Protein AF-A0A7S2TIY0-F1 (afdb_monomer_lite)

Foldseek 3Di:
DDDDDDDPPPPPDPPDDWVQCVLQDDDPPDDDDDDDPVCVVLNCLLQCHPNNLAPPHDLPDHPTPQPPVLSPLLVLLVQLLCLCVVCVVVLLQQLQLLVFDQDDDDPDPLDGPPRGGDPVCSVLLSLLSVLLSVVSNDPPADPRRHHDLVVLLVSLVVSVHQQPSSLSSLVSSLSPDDPPVSHHSSSSSSSNNSSVSSSVSSD

Radius of gyration: 20.0 Å; chains: 1; bounding box: 67×56×48 Å

Secondary structure (DSSP, 8-state):
------------PPP---HHHHHTPPPPSSTTPPPPGGGHHHHHHHTTGGGTTSSSPPSSS-SS---GGG--HHHHHHHHHHHHHHTHHHHHHHHGGGGSPP-S--SSTT--TTPPP-STTHHHHHHHHHHHHHHHH---B-TTS-B-HHHHHHHHHHTT--HHHHHHHHHHHHHH--TTTTS-HHHHHHHHHHHHHHHHHH-

InterPro domains:
  IPR009050 Globin-like superfamily [SSF46458] (72-202)

pLDDT: mean 80.07, std 18.22, range [30.94, 98.0]

Structure (mmCIF, N/CA/C/O backbone):
data_AF-A0A7S2TIY0-F1
#
_entry.id   AF-A0A7S2TIY0-F1
#
loop_
_atom_site.group_PDB
_atom_site.id
_atom_site.type_symbol
_atom_site.label_atom_id
_atom_site.label_alt_id
_atom_site.label_comp_id
_atom_site.label_asym_id
_atom_site.label_entity_id
_atom_site.label_seq_id
_atom_site.pdbx_PDB_ins_code
_atom_site.Cartn_x
_atom_site.Cartn_y
_atom_site.Cartn_z
_atom_site.occupancy
_atom_site.B_iso_or_equiv
_atom_site.auth_seq_id
_atom_site.auth_comp_id
_atom_site.auth_asym_id
_atom_site.auth_atom_id
_atom_site.pdbx_PDB_model_num
ATOM 1 N N . SER A 1 1 ? 48.242 35.975 -14.465 1.00 39.31 1 SER A N 1
ATOM 2 C CA . SER A 1 1 ? 46.783 36.139 -14.320 1.00 39.31 1 SER A CA 1
ATOM 3 C C . SER A 1 1 ? 46.141 35.299 -15.401 1.00 39.31 1 SER A C 1
ATOM 5 O O . SER A 1 1 ? 46.123 35.716 -16.549 1.00 39.31 1 SER A O 1
ATOM 7 N N . SER A 1 2 ? 45.742 34.075 -15.066 1.00 35.72 2 SER A N 1
ATOM 8 C CA . SER A 1 2 ? 45.237 33.102 -16.038 1.00 35.72 2 SER A CA 1
ATOM 9 C C . SER A 1 2 ? 43.802 32.778 -15.652 1.00 35.72 2 SER A C 1
ATOM 11 O O . SER A 1 2 ? 43.563 32.028 -14.710 1.00 35.72 2 SER A O 1
ATOM 13 N N . SER A 1 3 ? 42.862 33.438 -16.321 1.00 38.03 3 SER A N 1
ATOM 14 C CA . SER A 1 3 ? 41.426 33.262 -16.130 1.00 38.03 3 SER A CA 1
ATOM 15 C C . SER A 1 3 ? 40.961 32.106 -17.011 1.00 38.03 3 SER A C 1
ATOM 17 O O . SER A 1 3 ? 40.919 32.250 -18.230 1.00 38.03 3 SER A O 1
ATOM 19 N N . SER A 1 4 ? 40.630 30.968 -16.406 1.00 36.97 4 SER A N 1
ATOM 20 C CA . SER A 1 4 ? 40.024 29.831 -17.104 1.00 36.97 4 SER A CA 1
ATOM 21 C C . SER A 1 4 ? 38.536 29.792 -16.782 1.00 36.97 4 SER A C 1
ATOM 23 O O . SER A 1 4 ? 38.134 29.591 -15.639 1.00 36.97 4 SER A O 1
ATOM 25 N N . SER A 1 5 ? 37.740 30.055 -17.810 1.00 35.16 5 SER A N 1
ATOM 26 C CA . SER A 1 5 ? 36.289 30.186 -17.797 1.00 35.16 5 SER A CA 1
ATOM 27 C C . SER A 1 5 ? 35.603 28.846 -17.522 1.00 35.16 5 SER A C 1
ATOM 29 O O . SER A 1 5 ? 35.703 27.916 -18.319 1.00 35.16 5 SER A O 1
ATOM 31 N N . SER A 1 6 ? 34.870 28.755 -16.415 1.00 32.03 6 SER A N 1
ATOM 32 C CA . SER A 1 6 ? 34.018 27.610 -16.089 1.00 32.03 6 SER A CA 1
ATOM 33 C C . SER A 1 6 ? 32.731 27.673 -16.914 1.00 32.03 6 SER A C 1
ATOM 35 O O . SER A 1 6 ? 31.840 28.475 -16.638 1.00 32.03 6 SER A O 1
ATOM 37 N N . SER A 1 7 ? 32.629 26.844 -17.949 1.00 33.47 7 SER A N 1
ATOM 38 C CA . SER A 1 7 ? 31.393 26.643 -18.706 1.00 33.47 7 SER A CA 1
ATOM 39 C C . SER A 1 7 ? 30.455 25.742 -17.902 1.00 33.47 7 SER A C 1
ATOM 41 O O . SER A 1 7 ? 30.547 24.519 -17.963 1.00 33.47 7 SER A O 1
ATOM 43 N N . SER A 1 8 ? 29.562 26.341 -17.118 1.00 30.94 8 SER A N 1
ATOM 44 C CA . SER A 1 8 ? 28.489 25.620 -16.433 1.00 30.94 8 SER A CA 1
ATOM 45 C C . SER A 1 8 ? 27.440 25.187 -17.456 1.00 30.94 8 SER A C 1
ATOM 47 O O . SER A 1 8 ? 26.541 25.950 -17.803 1.00 30.94 8 SER A O 1
ATOM 49 N N . SER A 1 9 ? 27.571 23.967 -17.973 1.00 32.44 9 SER A N 1
ATOM 50 C CA . SER A 1 9 ? 26.529 23.303 -18.754 1.00 32.44 9 SER A CA 1
ATOM 51 C C . SER A 1 9 ? 25.356 22.991 -17.825 1.00 32.44 9 SER A C 1
ATOM 53 O O . SER A 1 9 ? 25.348 21.977 -17.131 1.00 32.44 9 SER A O 1
ATOM 55 N N . SER A 1 10 ? 24.371 23.883 -17.767 1.00 33.12 10 SER A N 1
ATOM 56 C CA . SER A 1 10 ? 23.083 23.604 -17.142 1.00 33.12 10 SER A CA 1
ATOM 57 C C . SER A 1 10 ? 22.366 22.537 -17.970 1.00 33.12 10 SER A C 1
ATOM 59 O O . SER A 1 10 ? 21.683 22.830 -18.948 1.00 33.12 10 SER A O 1
ATOM 61 N N . SER A 1 11 ? 22.541 21.270 -17.594 1.00 33.72 11 SER A N 1
ATOM 62 C CA . SER A 1 11 ? 21.691 20.185 -18.069 1.00 33.72 11 SER A CA 1
ATOM 63 C C . SER A 1 11 ? 20.284 20.419 -17.519 1.00 33.72 11 SER A C 1
ATOM 65 O O . SER A 1 11 ? 19.963 20.014 -16.400 1.00 33.72 11 SER A O 1
ATOM 67 N N . SER A 1 12 ? 19.449 21.126 -18.274 1.00 36.50 12 SER A N 1
ATOM 68 C CA . SER A 1 12 ? 18.018 21.193 -18.019 1.00 36.50 12 SER A CA 1
ATOM 69 C C . SER A 1 12 ? 17.440 19.802 -18.257 1.00 36.50 12 SER A C 1
ATOM 71 O O . SER A 1 12 ? 17.155 19.399 -19.381 1.00 36.50 12 SER A O 1
ATOM 73 N N . THR A 1 13 ? 17.312 19.024 -17.182 1.00 38.97 13 THR A N 1
ATOM 74 C CA . THR A 1 13 ? 16.521 17.794 -17.196 1.00 38.97 13 THR A CA 1
ATOM 75 C C . THR A 1 13 ? 15.113 18.156 -17.675 1.00 38.97 13 THR A C 1
ATOM 77 O O . THR A 1 13 ? 14.486 19.011 -17.043 1.00 38.97 13 THR A O 1
ATOM 80 N N . PRO A 1 14 ? 14.614 17.573 -18.779 1.00 35.53 14 PRO A N 1
ATOM 81 C CA . PRO A 1 14 ? 13.255 17.836 -19.230 1.00 35.53 14 PRO A CA 1
ATOM 82 C C . PRO A 1 14 ? 12.256 17.453 -18.127 1.00 35.53 14 PRO A C 1
ATOM 84 O O . PRO A 1 14 ? 12.530 16.516 -17.362 1.00 35.53 14 PRO A O 1
ATOM 87 N N . PRO A 1 15 ? 11.121 18.171 -18.012 1.00 40.41 15 PRO A N 1
ATOM 88 C CA . PRO A 1 15 ? 10.083 17.835 -17.050 1.00 40.41 15 PRO A CA 1
ATOM 89 C C . PRO A 1 15 ? 9.644 16.390 -17.276 1.00 40.41 15 PRO A C 1
ATOM 91 O O . PRO A 1 15 ? 9.441 15.931 -18.398 1.00 40.41 15 PRO A O 1
ATOM 94 N N . LEU A 1 16 ? 9.596 15.659 -16.174 1.00 45.66 16 LEU A N 1
ATOM 95 C CA . LEU A 1 16 ? 9.446 14.217 -16.118 1.00 45.66 16 LEU A CA 1
ATOM 96 C C . LEU A 1 16 ? 7.966 13.866 -16.284 1.00 45.66 16 LEU A C 1
ATOM 98 O O . LEU A 1 16 ? 7.291 13.578 -15.305 1.00 45.66 16 LEU A O 1
ATOM 102 N N . THR A 1 17 ? 7.447 13.969 -17.505 1.00 51.62 17 THR A N 1
ATOM 103 C CA . THR A 1 17 ? 6.113 13.456 -17.836 1.00 51.62 17 THR A CA 1
ATOM 104 C C . THR A 1 17 ? 6.234 11.946 -18.035 1.00 51.62 17 THR A C 1
ATOM 106 O O . THR A 1 17 ? 6.838 11.495 -19.010 1.00 51.62 17 THR A O 1
ATOM 109 N N . ASP A 1 18 ? 5.762 11.166 -17.065 1.00 61.81 18 ASP A N 1
ATOM 110 C CA . ASP A 1 18 ? 5.736 9.702 -17.119 1.00 61.81 18 ASP A CA 1
ATOM 111 C C . ASP A 1 18 ? 4.438 9.179 -17.765 1.00 61.81 18 ASP A C 1
ATOM 113 O O . ASP A 1 18 ? 3.453 9.904 -17.922 1.00 61.81 18 ASP A O 1
ATOM 117 N N . TYR A 1 19 ? 4.423 7.902 -18.165 1.00 62.91 19 TYR A N 1
ATOM 118 C CA . TYR A 1 19 ? 3.226 7.264 -18.743 1.00 62.91 19 TYR A CA 1
ATOM 119 C C . TYR A 1 19 ? 2.047 7.242 -17.757 1.00 62.91 19 TYR A C 1
ATOM 121 O O . TYR A 1 19 ? 0.893 7.238 -18.185 1.00 62.91 19 TYR A O 1
ATOM 129 N N . TYR A 1 20 ? 2.333 7.265 -16.451 1.00 67.38 20 TYR A N 1
ATOM 130 C CA . TYR A 1 20 ? 1.329 7.368 -15.394 1.00 67.38 20 TYR A CA 1
ATOM 131 C C . TYR A 1 20 ? 0.530 8.670 -15.500 1.00 67.38 20 TYR A C 1
ATOM 133 O O . TYR A 1 20 ? -0.698 8.648 -15.442 1.00 67.38 20 TYR A O 1
ATOM 141 N N . THR A 1 21 ? 1.212 9.791 -15.736 1.00 67.31 21 THR A N 1
ATOM 142 C CA . THR A 1 21 ? 0.571 11.089 -15.976 1.00 67.31 21 THR A CA 1
ATOM 143 C C . THR A 1 21 ? -0.344 11.023 -17.202 1.00 67.31 21 THR A C 1
ATOM 145 O O . THR A 1 21 ? -1.493 11.439 -17.123 1.00 67.31 21 THR A O 1
ATOM 148 N N . HIS A 1 22 ? 0.107 10.404 -18.299 1.00 71.06 22 HIS A N 1
ATOM 149 C CA . HIS A 1 22 ? -0.669 10.331 -19.543 1.00 71.06 22 HIS A CA 1
ATOM 150 C C . HIS A 1 22 ? -1.885 9.405 -19.494 1.00 71.06 22 HIS A C 1
ATOM 152 O O . HIS A 1 22 ? -2.911 9.704 -20.100 1.00 71.06 22 HIS A O 1
ATOM 158 N N . VAL A 1 23 ? -1.800 8.286 -18.775 1.00 69.94 23 VAL A N 1
ATOM 159 C CA . VAL A 1 23 ? -2.944 7.375 -18.604 1.00 69.94 23 VAL A CA 1
ATOM 160 C C . VAL A 1 23 ? -4.051 8.002 -17.756 1.00 69.94 23 VAL A C 1
ATOM 162 O O . VAL A 1 23 ? -5.226 7.690 -17.948 1.00 69.94 23 VAL A O 1
ATOM 165 N N . HIS A 1 24 ? -3.688 8.901 -16.843 1.00 71.19 24 HIS A N 1
ATOM 166 C CA . HIS A 1 24 ? -4.626 9.582 -15.956 1.00 71.19 24 HIS A CA 1
ATOM 167 C C . HIS A 1 24 ? -4.934 11.027 -16.374 1.00 71.19 24 HIS A C 1
ATOM 169 O O . HIS A 1 24 ? -5.590 11.746 -15.614 1.00 71.19 24 HIS A O 1
ATOM 175 N N . ASP A 1 25 ? -4.502 11.450 -17.567 1.00 69.75 25 ASP A N 1
ATOM 176 C CA . ASP A 1 25 ? -4.831 12.765 -18.110 1.00 69.75 25 ASP A CA 1
ATOM 177 C C . ASP A 1 25 ? -6.350 12.890 -18.307 1.00 69.75 25 ASP A C 1
ATOM 179 O O . ASP A 1 25 ? -7.040 11.972 -18.765 1.00 69.75 25 ASP A O 1
ATOM 183 N N . LEU A 1 26 ? -6.891 14.062 -17.961 1.00 63.12 26 LEU A N 1
ATOM 184 C CA . LEU A 1 26 ? -8.289 14.363 -18.243 1.00 63.12 26 LEU A CA 1
ATOM 185 C C . LEU A 1 26 ? -8.517 14.309 -19.758 1.00 63.12 26 LEU A C 1
ATOM 187 O O . LEU A 1 26 ? -7.675 14.798 -20.518 1.00 63.12 26 LEU A O 1
ATOM 191 N N . PRO A 1 27 ? -9.672 13.788 -20.215 1.00 61.94 27 PRO A N 1
ATOM 192 C CA . PRO A 1 27 ? -9.995 13.812 -21.629 1.00 61.94 27 PRO A CA 1
ATOM 193 C C . PRO A 1 27 ? -9.891 15.253 -22.151 1.00 61.94 27 PRO A C 1
ATOM 195 O O . PRO A 1 27 ? -10.243 16.192 -21.422 1.00 61.94 27 PRO A O 1
ATOM 198 N N . PRO A 1 28 ? -9.403 15.451 -23.386 1.00 62.00 28 PRO A N 1
ATOM 199 C CA . PRO A 1 28 ? -9.219 16.779 -23.953 1.00 62.00 28 PRO A CA 1
ATOM 200 C C . PRO A 1 28 ? -10.517 17.587 -23.848 1.00 62.00 28 PRO A C 1
ATOM 202 O O . PRO A 1 28 ? -11.568 17.181 -24.335 1.00 62.00 28 PRO A O 1
ATOM 205 N N . GLN A 1 29 ? -10.439 18.738 -23.176 1.00 68.94 29 GLN A N 1
ATOM 206 C CA . GLN A 1 29 ? -11.597 19.591 -22.865 1.00 68.94 29 GLN A CA 1
ATOM 207 C C . GLN A 1 29 ? -12.049 20.445 -24.065 1.00 68.94 29 GLN A C 1
ATOM 209 O O . GLN A 1 29 ? -13.046 21.160 -23.985 1.00 68.94 29 GLN A O 1
ATOM 214 N N . VAL A 1 30 ? -11.312 20.381 -25.180 1.00 58.81 30 VAL A N 1
ATOM 215 C CA . VAL A 1 30 ? -11.576 21.109 -26.426 1.00 58.81 30 VAL A CA 1
ATOM 216 C C . VAL A 1 30 ? -11.825 20.078 -27.529 1.00 58.81 30 VAL A C 1
ATOM 218 O O . VAL A 1 30 ? -11.058 19.129 -27.681 1.00 58.81 30 VAL A O 1
ATOM 221 N N . GLY A 1 31 ? -12.954 20.219 -28.225 1.00 49.84 31 GLY A N 1
ATOM 222 C CA . GLY A 1 31 ? -13.615 19.129 -28.948 1.00 49.84 31 GLY A CA 1
ATOM 223 C C . GLY A 1 31 ? -12.826 18.475 -30.089 1.00 49.84 31 GLY A C 1
ATOM 224 O O . GLY A 1 31 ? -12.072 19.126 -30.806 1.00 49.84 31 GLY A O 1
ATOM 225 N N . GLY A 1 32 ? -13.093 17.179 -30.291 1.00 63.53 32 GLY A N 1
ATOM 226 C CA . GLY A 1 32 ? -12.757 16.428 -31.508 1.00 63.53 32 GLY A CA 1
ATOM 227 C C . GLY A 1 32 ? -11.609 15.421 -31.393 1.00 63.53 32 GLY A C 1
ATOM 228 O O . GLY A 1 32 ? -11.487 14.561 -32.261 1.00 63.53 32 GLY A O 1
ATOM 229 N N . CYS A 1 33 ? -10.801 15.466 -30.334 1.00 58.25 33 CYS A N 1
ATOM 230 C CA . CYS A 1 33 ? -9.727 14.492 -30.129 1.00 58.25 33 CYS A CA 1
ATOM 231 C C . CYS A 1 33 ? -10.281 13.177 -29.554 1.00 58.25 33 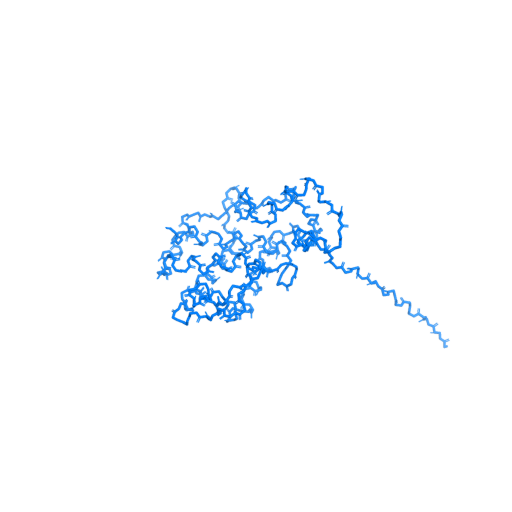CYS A C 1
ATOM 233 O O . CYS A 1 33 ? -10.859 13.164 -28.468 1.00 58.25 33 CYS A O 1
ATOM 235 N N . GLN A 1 34 ? -10.100 12.075 -30.284 1.00 58.31 34 GLN A N 1
ATOM 236 C CA . GLN A 1 34 ? -10.431 10.720 -29.836 1.00 58.31 34 GLN A CA 1
ATOM 237 C C . GLN A 1 34 ? -9.161 9.999 -29.375 1.00 58.31 34 GLN A C 1
ATOM 239 O O . GLN A 1 34 ? -8.098 10.172 -29.971 1.00 58.31 34 GLN A O 1
ATOM 244 N N . PHE A 1 35 ? -9.269 9.182 -28.328 1.00 59.38 35 PHE A N 1
ATOM 245 C CA . PHE A 1 35 ? -8.175 8.312 -27.903 1.00 59.38 35 PHE A CA 1
ATOM 246 C C . PHE A 1 35 ? -7.975 7.176 -28.913 1.00 59.38 35 PHE A C 1
ATOM 248 O O . PHE A 1 35 ? -8.936 6.523 -29.320 1.00 59.38 35 PHE A O 1
ATOM 255 N N . SER A 1 36 ? -6.725 6.897 -29.280 1.00 60.84 36 SER A N 1
ATOM 256 C CA . SER A 1 36 ? -6.368 5.691 -30.035 1.00 60.84 36 SER A CA 1
ATOM 257 C C . SER A 1 36 ? -6.651 4.460 -29.169 1.00 60.84 36 SER A C 1
ATOM 259 O O . SER A 1 36 ? -6.174 4.406 -28.041 1.00 60.84 36 SER A O 1
ATOM 261 N N . GLY A 1 37 ? -7.402 3.467 -29.653 1.00 61.72 37 GLY A N 1
ATOM 262 C CA . GLY A 1 37 ? -7.844 2.302 -28.858 1.00 61.72 37 GLY A CA 1
ATOM 263 C C . GLY A 1 37 ? -6.730 1.456 -28.214 1.00 61.72 37 GLY A C 1
ATOM 264 O O . GLY A 1 37 ? -6.993 0.710 -27.275 1.00 61.72 37 GLY A O 1
ATOM 265 N N . ASP A 1 38 ? -5.480 1.622 -28.649 1.00 66.44 38 ASP A N 1
ATOM 266 C CA . ASP A 1 38 ? -4.320 0.863 -28.167 1.00 66.44 38 ASP A CA 1
ATOM 267 C C . ASP A 1 38 ? -3.852 1.249 -26.747 1.00 66.44 38 ASP A C 1
ATOM 269 O O . ASP A 1 38 ? -3.015 0.559 -26.164 1.00 66.44 38 ASP A O 1
ATOM 273 N N . HIS A 1 39 ? -4.395 2.320 -26.150 1.00 67.88 39 HIS A N 1
ATOM 274 C CA . HIS A 1 39 ? -4.008 2.771 -24.804 1.00 67.88 39 HIS A CA 1
ATOM 275 C C . HIS A 1 39 ? -4.492 1.857 -23.668 1.00 67.88 39 HIS A C 1
ATOM 277 O O . HIS A 1 39 ? -3.888 1.843 -22.598 1.00 67.88 39 HIS A O 1
ATOM 283 N N . GLN A 1 40 ? -5.543 1.061 -23.896 1.00 72.38 40 GLN A N 1
ATOM 284 C CA . GLN A 1 40 ? -6.204 0.286 -22.842 1.00 72.38 40 GLN A CA 1
ATOM 285 C C . GLN A 1 40 ? -5.260 -0.705 -22.151 1.00 72.38 40 GLN A C 1
ATOM 287 O O . GLN A 1 40 ? -5.288 -0.832 -20.930 1.00 72.38 40 GLN A O 1
ATOM 292 N N . LYS A 1 41 ? -4.371 -1.356 -22.917 1.00 74.06 41 LYS A N 1
ATOM 293 C CA . LYS A 1 41 ? -3.349 -2.263 -22.369 1.00 74.06 41 LYS A CA 1
ATOM 294 C C . LYS A 1 41 ? -2.456 -1.545 -21.356 1.00 74.06 41 LYS A C 1
ATOM 296 O O . LYS A 1 41 ? -2.098 -2.110 -20.327 1.00 74.06 41 LYS A O 1
ATOM 301 N N . TYR A 1 42 ? -2.092 -0.306 -21.673 1.00 73.31 42 TYR A N 1
ATOM 302 C CA . TYR A 1 42 ? -1.200 0.497 -20.856 1.00 73.31 42 TYR A CA 1
ATOM 303 C C . TYR A 1 42 ? -1.896 0.984 -19.584 1.00 73.31 42 TYR A C 1
ATOM 305 O O . TYR A 1 42 ? -1.330 0.895 -18.496 1.00 73.31 42 TYR A O 1
ATOM 313 N N . THR A 1 43 ? -3.155 1.406 -19.711 1.00 74.62 43 THR A N 1
ATOM 314 C CA . THR A 1 43 ? -4.016 1.749 -18.577 1.00 74.62 43 THR A CA 1
ATOM 315 C C . THR A 1 43 ? -4.195 0.570 -17.631 1.00 74.62 43 THR A C 1
ATOM 317 O O . THR A 1 43 ? -3.980 0.707 -16.433 1.00 74.62 43 THR A O 1
ATOM 320 N N . ASP A 1 44 ? -4.522 -0.607 -18.160 1.00 79.38 44 ASP A N 1
ATOM 321 C CA . ASP A 1 44 ? -4.804 -1.793 -17.355 1.00 79.38 44 ASP A CA 1
ATOM 322 C C . ASP A 1 44 ? -3.585 -2.243 -16.535 1.00 79.38 44 ASP A C 1
ATOM 324 O O . ASP A 1 44 ? -3.726 -2.603 -15.365 1.00 79.38 44 ASP A O 1
ATOM 328 N N . GLU A 1 45 ? -2.382 -2.186 -17.110 1.00 77.62 45 GLU A N 1
ATOM 329 C CA . GLU A 1 45 ? -1.159 -2.521 -16.380 1.00 77.62 45 GLU A CA 1
ATOM 330 C C . GLU A 1 45 ? -0.828 -1.475 -15.301 1.00 77.62 45 GLU A C 1
ATOM 332 O O . GLU A 1 45 ? -0.453 -1.854 -14.186 1.00 77.62 45 GLU A O 1
ATOM 337 N N . ILE A 1 46 ? -1.010 -0.180 -15.589 1.00 78.12 46 ILE A N 1
ATOM 338 C CA . ILE A 1 46 ? -0.794 0.902 -14.617 1.00 78.12 46 ILE A CA 1
ATOM 339 C C . ILE A 1 46 ? -1.789 0.811 -13.455 1.00 78.12 46 ILE A C 1
ATOM 341 O O . ILE A 1 46 ? -1.363 0.911 -12.303 1.00 78.12 46 ILE A O 1
ATOM 345 N N . ASP A 1 47 ? -3.057 0.517 -13.748 1.00 80.38 47 ASP A N 1
ATOM 346 C CA . ASP A 1 47 ? -4.176 0.407 -12.800 1.00 80.38 47 ASP A CA 1
ATOM 347 C C . ASP A 1 47 ? -4.216 -0.909 -12.011 1.00 80.38 47 ASP A C 1
ATOM 349 O O . ASP A 1 47 ? -5.168 -1.173 -11.271 1.00 80.38 47 ASP A O 1
ATOM 353 N N . GLY A 1 48 ? -3.209 -1.773 -12.149 1.00 74.12 48 GLY A N 1
ATOM 354 C CA . GLY A 1 48 ? -3.140 -2.987 -11.333 1.00 74.12 48 GLY A CA 1
ATOM 355 C C . GLY A 1 48 ? -3.969 -4.159 -11.843 1.00 74.12 48 GLY A C 1
ATOM 356 O O . GLY A 1 48 ? -4.098 -5.163 -11.131 1.00 74.12 48 GLY A O 1
ATOM 357 N N . LYS A 1 49 ? -4.564 -4.055 -13.037 1.00 77.69 49 LYS A N 1
ATOM 358 C CA . LYS A 1 49 ? -5.352 -5.141 -13.627 1.00 77.69 49 LYS A CA 1
ATOM 359 C C . LYS A 1 49 ? -4.435 -6.266 -14.105 1.00 77.69 49 LYS A C 1
ATOM 361 O O . LYS A 1 49 ? -3.220 -6.124 -14.202 1.00 77.69 49 LYS A O 1
ATOM 366 N N . HIS A 1 50 ? -5.028 -7.433 -14.355 1.00 74.31 50 HIS A N 1
ATOM 367 C CA . HIS A 1 50 ? -4.307 -8.627 -14.819 1.00 74.31 50 HIS A CA 1
ATOM 368 C C . HIS A 1 50 ? -3.083 -8.992 -13.959 1.00 74.31 50 HIS A C 1
ATOM 370 O O . HIS A 1 50 ? -2.072 -9.449 -14.479 1.00 74.31 50 HIS A O 1
ATOM 376 N N . LEU A 1 51 ? -3.191 -8.811 -12.634 1.00 76.94 51 LEU A N 1
ATOM 377 C CA . LEU A 1 51 ? -2.148 -9.137 -11.653 1.00 76.94 51 LEU A CA 1
ATOM 378 C C . LEU A 1 51 ? -0.895 -8.240 -11.723 1.00 76.94 51 LEU A C 1
ATOM 380 O O . LEU A 1 51 ? 0.110 -8.565 -11.096 1.00 76.94 51 LEU A O 1
ATOM 384 N N . SER A 1 52 ? -0.936 -7.083 -12.397 1.00 79.00 52 SER A N 1
ATOM 385 C CA . SER A 1 52 ? 0.244 -6.210 -12.549 1.00 79.00 52 SER A CA 1
ATOM 386 C C . SER A 1 52 ? 0.764 -5.604 -11.232 1.00 79.00 52 SER A C 1
ATOM 388 O O . SER A 1 52 ? 1.921 -5.177 -11.159 1.00 79.00 52 SER A O 1
ATOM 390 N N . TRP A 1 53 ? -0.060 -5.616 -10.175 1.00 88.12 53 TRP A N 1
ATOM 391 C CA . TRP A 1 53 ? 0.316 -5.301 -8.789 1.00 88.12 53 TRP A CA 1
ATOM 392 C C . TRP A 1 53 ? 0.366 -6.546 -7.885 1.00 88.12 53 TRP A C 1
ATOM 394 O O . TRP A 1 53 ? 0.043 -6.457 -6.700 1.00 88.12 53 TRP A O 1
ATOM 404 N N . ARG A 1 54 ? 0.685 -7.732 -8.404 1.00 89.38 54 ARG A N 1
ATOM 405 C CA . ARG A 1 54 ? 0.915 -8.936 -7.590 1.00 89.38 54 ARG A CA 1
ATOM 406 C C . ARG A 1 54 ? 2.364 -9.392 -7.718 1.00 89.38 54 ARG A C 1
ATOM 408 O O . ARG A 1 54 ? 2.999 -9.189 -8.747 1.00 89.38 54 ARG A O 1
ATOM 415 N N . LEU A 1 55 ? 2.890 -9.960 -6.634 1.00 88.62 55 LEU A N 1
ATOM 416 C CA . LEU A 1 55 ? 4.192 -10.619 -6.659 1.00 88.62 55 LEU A CA 1
ATOM 417 C C . LEU A 1 55 ? 4.069 -11.990 -7.356 1.00 88.62 55 LEU A C 1
ATOM 419 O O . LEU A 1 55 ? 3.033 -12.638 -7.184 1.00 88.62 55 LEU A O 1
ATOM 423 N N . PRO A 1 56 ? 5.110 -12.454 -8.070 1.00 87.31 56 PRO A N 1
ATOM 424 C CA . PRO A 1 56 ? 6.331 -11.722 -8.421 1.00 87.31 56 PRO A CA 1
ATOM 425 C C . PRO A 1 56 ? 6.076 -10.647 -9.490 1.00 87.31 56 PRO A C 1
ATOM 427 O O . PRO A 1 56 ? 5.343 -10.863 -10.453 1.00 87.31 56 PRO A O 1
ATOM 430 N N . LEU A 1 57 ? 6.696 -9.474 -9.334 1.00 81.69 57 LEU A N 1
ATOM 431 C CA . LEU A 1 57 ? 6.580 -8.402 -10.326 1.00 81.69 57 LEU A CA 1
ATOM 432 C C . LEU A 1 57 ? 7.476 -8.708 -11.528 1.00 81.69 57 LEU A C 1
ATOM 434 O O . LEU A 1 57 ? 8.682 -8.884 -11.364 1.00 81.69 57 LEU A O 1
ATOM 438 N N . SER A 1 58 ? 6.906 -8.705 -12.738 1.00 70.88 58 SER A N 1
ATOM 439 C CA . SER A 1 58 ? 7.709 -8.838 -13.959 1.00 70.88 58 SER A CA 1
ATOM 440 C C . SER A 1 58 ? 8.703 -7.679 -14.079 1.00 70.88 58 SER A C 1
ATOM 442 O O . SER A 1 58 ? 8.311 -6.504 -14.064 1.00 70.88 58 SER A O 1
ATOM 444 N N . SER A 1 59 ? 9.984 -8.026 -14.203 1.00 60.03 59 SER A N 1
ATOM 445 C CA . SER A 1 59 ? 11.098 -7.124 -14.518 1.00 60.03 59 SER A CA 1
ATOM 446 C C . SER A 1 59 ? 11.218 -6.833 -16.018 1.00 60.03 59 SER A C 1
ATOM 448 O O . SER A 1 59 ? 11.833 -5.839 -16.401 1.00 60.03 59 SER A O 1
ATOM 450 N N . GLU A 1 60 ? 10.607 -7.671 -16.857 1.00 52.44 60 GLU A N 1
ATOM 451 C CA . GLU A 1 60 ? 10.644 -7.611 -18.317 1.00 52.44 60 GLU A CA 1
ATOM 452 C C . GLU A 1 60 ? 9.288 -7.118 -18.861 1.00 52.44 60 GLU A C 1
ATOM 454 O O . GLU A 1 60 ? 8.230 -7.603 -18.450 1.00 52.44 60 GLU A O 1
ATOM 459 N N . GLY A 1 61 ? 9.313 -6.169 -19.804 1.00 53.12 61 GLY A N 1
ATOM 460 C CA . GLY A 1 61 ? 8.163 -5.877 -20.674 1.00 53.12 61 GLY A CA 1
ATOM 461 C C . GLY A 1 61 ? 7.049 -4.974 -20.128 1.00 53.12 61 GLY A C 1
ATOM 462 O O . GLY A 1 61 ? 5.936 -5.058 -20.643 1.00 53.12 61 GLY A O 1
ATOM 463 N N . GLY A 1 62 ? 7.321 -4.121 -19.136 1.00 57.72 62 GLY A N 1
ATOM 464 C CA . GLY A 1 62 ? 6.319 -3.172 -18.634 1.00 57.72 62 GLY A CA 1
ATOM 465 C C . GLY A 1 62 ? 6.008 -2.012 -19.592 1.00 57.72 62 GLY A C 1
ATOM 466 O O . GLY A 1 62 ? 6.841 -1.653 -20.426 1.00 57.72 62 GLY A O 1
ATOM 467 N N . VAL A 1 63 ? 4.814 -1.418 -19.451 1.00 58.53 63 VAL A N 1
ATOM 468 C CA . VAL A 1 63 ? 4.331 -0.245 -20.227 1.00 58.53 63 VAL A CA 1
ATOM 469 C C . VAL A 1 63 ? 5.340 0.886 -20.264 1.00 58.53 63 VAL A C 1
ATOM 471 O O . VAL A 1 63 ? 5.599 1.489 -21.305 1.00 58.53 63 VAL A O 1
ATOM 474 N N . GLU A 1 64 ? 5.852 1.218 -19.086 1.00 58.16 64 GLU A N 1
ATOM 475 C CA . GLU A 1 64 ? 6.750 2.332 -18.940 1.00 58.16 64 GLU A CA 1
ATOM 476 C C . GLU A 1 64 ? 8.164 1.844 -19.251 1.00 58.16 64 GLU A C 1
ATOM 478 O O . GLU A 1 64 ? 8.585 0.816 -18.703 1.00 58.16 64 GLU A O 1
ATOM 483 N N . PRO A 1 65 ? 8.938 2.561 -20.088 1.00 56.31 65 PRO A N 1
ATOM 484 C CA . PRO A 1 65 ? 10.367 2.336 -20.171 1.00 56.31 65 PRO A CA 1
ATOM 485 C C . PRO A 1 65 ? 10.964 2.642 -18.797 1.00 56.31 65 PRO A C 1
ATOM 487 O O . PRO A 1 65 ? 11.325 3.780 -18.494 1.00 56.31 65 PRO A O 1
ATOM 490 N N . VAL A 1 66 ? 11.050 1.608 -17.955 1.00 54.50 66 VAL A N 1
ATOM 491 C CA . VAL A 1 66 ? 11.660 1.691 -16.635 1.00 54.50 66 VAL A CA 1
ATOM 492 C C . VAL A 1 66 ? 13.060 2.221 -16.866 1.00 54.50 66 VAL A C 1
ATOM 494 O O . VAL A 1 66 ? 13.872 1.582 -17.557 1.00 54.50 66 VAL A O 1
ATOM 497 N N . ARG A 1 67 ? 13.325 3.426 -16.349 1.00 55.72 67 ARG A N 1
ATOM 498 C CA . ARG A 1 67 ? 14.635 4.055 -16.498 1.00 55.72 67 ARG A CA 1
ATOM 499 C C . ARG A 1 67 ? 15.667 3.053 -16.017 1.00 55.72 67 ARG A C 1
ATOM 501 O O . ARG A 1 67 ? 15.423 2.309 -15.075 1.00 55.72 67 ARG A O 1
ATOM 508 N N . THR A 1 68 ? 16.835 3.030 -16.638 1.00 56.09 68 THR A N 1
ATOM 509 C CA . THR A 1 68 ? 17.900 2.075 -16.286 1.00 56.09 68 THR A CA 1
ATOM 510 C C . THR A 1 68 ? 18.192 2.034 -14.781 1.00 56.09 68 THR A C 1
ATOM 512 O O . THR A 1 68 ? 18.435 0.963 -14.241 1.00 56.09 68 THR A O 1
ATOM 515 N N . LYS A 1 69 ? 18.073 3.178 -14.097 1.00 52.34 69 LYS A N 1
ATOM 516 C CA . LYS A 1 69 ? 18.209 3.327 -12.638 1.00 52.34 69 LYS A CA 1
ATOM 517 C C . LYS A 1 69 ? 17.045 2.780 -11.788 1.00 52.34 69 LYS A C 1
ATOM 519 O O . LYS A 1 69 ? 17.263 2.513 -10.612 1.00 52.34 69 LYS A O 1
ATOM 524 N N . ASP A 1 70 ? 15.860 2.612 -12.371 1.00 58.12 70 ASP A N 1
ATOM 525 C CA . ASP A 1 70 ? 14.621 2.172 -11.710 1.00 58.12 70 ASP A CA 1
ATOM 526 C C . ASP A 1 70 ? 14.331 0.675 -11.978 1.00 58.12 70 ASP A C 1
ATOM 528 O O . ASP A 1 70 ? 13.351 0.124 -11.486 1.00 58.12 70 ASP A O 1
ATOM 532 N N . ARG A 1 71 ? 15.197 -0.006 -12.752 1.00 66.69 71 ARG A N 1
ATOM 533 C CA . ARG A 1 71 ? 15.133 -1.463 -12.995 1.00 66.69 71 ARG A CA 1
ATOM 534 C C . ARG A 1 71 ? 15.573 -2.293 -11.791 1.00 66.69 71 ARG A C 1
ATOM 536 O O . ARG A 1 71 ? 15.299 -3.491 -11.738 1.00 66.69 71 ARG A O 1
ATOM 543 N N . ASP A 1 72 ? 16.267 -1.670 -10.845 1.00 83.06 72 ASP A N 1
ATOM 544 C CA . ASP A 1 72 ? 16.685 -2.315 -9.609 1.00 83.06 72 ASP A CA 1
ATOM 545 C C . ASP A 1 72 ? 15.484 -2.465 -8.664 1.00 83.06 72 ASP A C 1
ATOM 547 O O . ASP A 1 72 ? 15.079 -1.534 -7.963 1.00 83.06 72 ASP A O 1
ATOM 551 N N . GLN A 1 73 ? 14.915 -3.671 -8.650 1.00 83.31 73 GLN A N 1
ATOM 552 C CA . GLN A 1 73 ? 13.769 -4.016 -7.813 1.00 83.31 73 GLN A CA 1
ATOM 553 C C . GLN A 1 73 ? 14.093 -3.920 -6.316 1.00 83.31 73 GLN A C 1
ATOM 555 O O . GLN A 1 73 ? 13.209 -3.600 -5.527 1.00 83.31 73 GLN A O 1
ATOM 560 N N . ALA A 1 74 ? 15.338 -4.175 -5.898 1.00 87.56 74 ALA A N 1
ATOM 561 C CA . ALA A 1 74 ? 15.727 -4.046 -4.495 1.00 87.56 74 ALA A CA 1
ATOM 562 C C . ALA A 1 74 ? 15.738 -2.573 -4.075 1.00 87.56 74 ALA A C 1
ATOM 564 O O . ALA A 1 74 ? 15.165 -2.220 -3.044 1.00 87.56 74 ALA A O 1
ATOM 565 N N . LYS A 1 75 ? 16.291 -1.699 -4.920 1.00 88.62 75 LYS A N 1
ATOM 566 C CA . LYS A 1 75 ? 16.266 -0.253 -4.687 1.00 88.62 75 L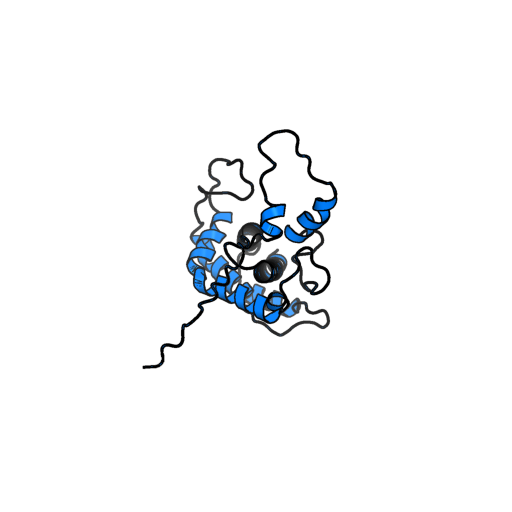YS A CA 1
ATOM 567 C C . LYS A 1 75 ? 14.844 0.313 -4.685 1.00 88.62 75 LYS A C 1
ATOM 569 O O . LYS A 1 75 ? 14.515 1.106 -3.808 1.00 88.62 75 LYS A O 1
ATOM 574 N N . ALA A 1 76 ? 13.984 -0.134 -5.603 1.00 90.00 76 ALA A N 1
ATOM 575 C CA . ALA A 1 76 ? 12.576 0.266 -5.629 1.00 90.00 76 ALA A CA 1
ATOM 576 C C . ALA A 1 76 ? 11.816 -0.182 -4.365 1.00 90.00 76 ALA A C 1
ATOM 578 O O . ALA A 1 76 ? 11.008 0.574 -3.826 1.00 90.00 76 ALA A O 1
ATOM 579 N N . ARG A 1 77 ? 12.100 -1.383 -3.837 1.00 92.50 77 ARG A N 1
ATOM 580 C CA . ARG A 1 77 ? 11.550 -1.833 -2.544 1.00 92.50 77 ARG A CA 1
ATOM 581 C C . ARG A 1 77 ? 12.016 -0.945 -1.390 1.00 92.50 77 ARG A C 1
ATOM 583 O O . ARG A 1 77 ? 11.199 -0.545 -0.564 1.00 92.50 77 ARG A O 1
ATOM 590 N N . GLN A 1 78 ? 13.308 -0.621 -1.346 1.00 94.19 78 GLN A N 1
ATOM 591 C CA . GLN A 1 78 ? 13.886 0.240 -0.310 1.00 94.19 78 GLN A CA 1
ATOM 592 C C . GLN A 1 78 ? 13.299 1.655 -0.347 1.00 94.19 78 GLN A C 1
ATOM 594 O O . GLN A 1 78 ? 12.926 2.174 0.701 1.00 94.19 78 GLN A O 1
ATOM 599 N N . GLY A 1 79 ? 13.159 2.252 -1.535 1.00 93.62 79 GLY A N 1
ATOM 600 C CA . GLY A 1 79 ? 12.543 3.571 -1.705 1.00 93.62 79 GLY A CA 1
ATOM 601 C C . GLY A 1 79 ? 11.077 3.596 -1.268 1.00 93.62 79 GLY A C 1
ATOM 602 O O . GLY A 1 79 ? 10.672 4.471 -0.504 1.00 93.62 79 GLY A O 1
ATOM 603 N N . ALA A 1 80 ? 10.300 2.575 -1.645 1.00 94.94 80 ALA A N 1
ATOM 604 C CA . ALA A 1 80 ? 8.918 2.418 -1.191 1.00 94.94 80 ALA A CA 1
ATOM 605 C C . ALA A 1 80 ? 8.810 2.270 0.339 1.00 94.94 80 ALA A C 1
ATOM 607 O O . ALA A 1 80 ? 7.942 2.882 0.965 1.00 94.94 80 ALA A O 1
ATOM 608 N N . ALA A 1 81 ? 9.697 1.478 0.952 1.00 96.75 81 ALA A N 1
ATOM 609 C CA . ALA A 1 81 ? 9.734 1.307 2.402 1.00 96.75 81 ALA A CA 1
ATOM 610 C C . ALA A 1 81 ? 10.116 2.613 3.114 1.00 96.75 81 ALA A C 1
ATOM 612 O O . ALA A 1 81 ? 9.460 2.985 4.085 1.00 96.75 81 ALA A O 1
ATOM 613 N N . ALA A 1 82 ? 11.123 3.333 2.611 1.00 95.69 82 ALA A N 1
ATOM 614 C CA . ALA A 1 82 ? 11.538 4.624 3.152 1.00 95.69 82 ALA A CA 1
ATOM 615 C C . ALA A 1 82 ? 10.392 5.644 3.110 1.00 95.69 82 ALA A C 1
ATOM 617 O O . ALA A 1 82 ? 10.070 6.231 4.140 1.00 95.69 82 ALA A O 1
ATOM 618 N N . ALA A 1 83 ? 9.696 5.771 1.975 1.00 93.56 83 ALA A N 1
ATOM 619 C CA . ALA A 1 83 ? 8.563 6.687 1.834 1.00 93.56 83 ALA A CA 1
ATOM 620 C C . ALA A 1 83 ? 7.442 6.412 2.855 1.00 93.56 83 ALA A C 1
ATOM 622 O O . ALA A 1 83 ? 6.851 7.351 3.401 1.00 93.56 83 ALA A O 1
ATOM 623 N N . LEU A 1 84 ? 7.168 5.131 3.136 1.00 94.38 84 LEU A N 1
ATOM 624 C CA . LEU A 1 84 ? 6.175 4.712 4.125 1.00 94.38 84 LEU A CA 1
ATOM 625 C C . LEU A 1 84 ? 6.635 5.006 5.559 1.00 94.38 84 LEU A C 1
ATOM 627 O O . LEU A 1 84 ? 5.840 5.488 6.364 1.00 94.38 84 LEU A O 1
ATOM 631 N N . ILE A 1 85 ? 7.902 4.729 5.873 1.00 95.81 85 ILE A N 1
ATOM 632 C CA . ILE A 1 85 ? 8.472 4.896 7.216 1.00 95.81 85 ILE A CA 1
ATOM 633 C C . ILE A 1 85 ? 8.633 6.380 7.563 1.00 95.81 85 ILE A C 1
ATOM 635 O O . ILE A 1 85 ? 8.231 6.797 8.643 1.00 95.81 85 ILE A O 1
ATOM 639 N N . GLU A 1 86 ? 9.177 7.193 6.658 1.00 95.31 86 GLU A N 1
ATOM 640 C CA . GLU A 1 86 ? 9.459 8.614 6.907 1.00 95.31 86 GLU A CA 1
ATOM 641 C C . GLU A 1 86 ? 8.191 9.437 7.160 1.00 95.31 86 GLU A C 1
ATOM 643 O O . GLU A 1 86 ? 8.207 10.393 7.935 1.00 95.31 86 GLU A O 1
ATOM 648 N N . ASN A 1 87 ? 7.078 9.063 6.526 1.00 93.25 87 ASN A N 1
ATOM 649 C CA . ASN A 1 87 ? 5.808 9.783 6.617 1.00 93.25 87 ASN A CA 1
ATOM 650 C C . ASN A 1 87 ? 4.726 9.003 7.377 1.00 93.25 87 ASN A C 1
ATOM 652 O O . ASN A 1 87 ? 3.542 9.325 7.229 1.00 93.25 87 ASN A O 1
ATOM 656 N N . HIS A 1 88 ? 5.105 8.001 8.180 1.00 94.94 88 HIS A N 1
ATOM 657 C CA . HIS A 1 88 ? 4.174 7.009 8.727 1.00 94.94 88 HIS A CA 1
ATOM 658 C C . HIS A 1 88 ? 2.969 7.637 9.447 1.00 94.94 88 HIS A C 1
ATOM 660 O O . HIS A 1 88 ? 1.838 7.278 9.138 1.00 94.94 88 HIS A O 1
ATOM 666 N N . ASP A 1 89 ? 3.162 8.652 10.298 1.00 95.56 89 ASP A N 1
ATOM 667 C CA . ASP A 1 89 ? 2.063 9.321 11.013 1.00 95.56 89 ASP A CA 1
ATOM 668 C C . ASP A 1 89 ? 1.008 9.915 10.065 1.00 95.56 89 ASP A C 1
ATOM 670 O O . ASP A 1 89 ? -0.204 9.782 10.268 1.00 95.56 89 ASP A O 1
ATOM 674 N N . LYS A 1 90 ? 1.463 10.574 8.992 1.00 95.50 90 LYS A N 1
ATOM 675 C CA . LYS A 1 90 ? 0.580 11.185 7.989 1.00 95.50 90 LYS A CA 1
ATOM 676 C C . LYS A 1 90 ? -0.084 10.118 7.130 1.00 95.50 90 LYS A C 1
ATOM 678 O O . LYS A 1 90 ? -1.270 10.244 6.829 1.00 95.50 90 LYS A O 1
ATOM 683 N N . VAL A 1 91 ? 0.661 9.079 6.755 1.00 95.69 91 VAL A N 1
ATOM 684 C CA . VAL A 1 91 ? 0.159 7.967 5.941 1.00 95.69 91 VAL A CA 1
ATOM 685 C C . VAL A 1 91 ? -0.888 7.174 6.713 1.00 95.69 91 VAL A C 1
ATOM 687 O O . VAL A 1 91 ? -1.952 6.916 6.162 1.00 95.69 91 VAL A O 1
ATOM 690 N N . VAL A 1 92 ? -0.663 6.853 7.989 1.00 97.38 92 VAL A N 1
ATOM 691 C CA . VAL A 1 92 ? -1.636 6.172 8.858 1.00 97.38 92 VAL A CA 1
ATOM 692 C C . VAL A 1 92 ? -2.923 6.981 8.940 1.00 97.38 92 VAL A C 1
ATOM 694 O O . VAL A 1 92 ? -3.992 6.461 8.621 1.00 97.38 92 VAL A O 1
ATOM 697 N N . ARG A 1 93 ? -2.822 8.275 9.273 1.00 95.75 93 ARG A N 1
ATOM 698 C CA . ARG A 1 93 ? -3.983 9.176 9.325 1.00 95.75 93 ARG A CA 1
ATOM 699 C C . ARG A 1 93 ? -4.709 9.270 7.987 1.00 95.75 93 ARG A C 1
ATOM 701 O O . ARG A 1 93 ? -5.930 9.260 7.952 1.00 95.75 93 ARG A O 1
ATOM 708 N N . PHE A 1 94 ? -3.990 9.366 6.874 1.00 94.88 94 PHE A N 1
ATOM 709 C CA . PHE A 1 94 ? -4.610 9.368 5.550 1.00 94.88 94 PHE A CA 1
ATOM 710 C C . PHE A 1 94 ? -5.332 8.047 5.265 1.00 94.88 94 PHE A C 1
ATOM 712 O O . PHE A 1 94 ? -6.466 8.042 4.803 1.00 94.88 94 PHE A O 1
ATOM 719 N N . THR A 1 95 ? -4.699 6.928 5.597 1.00 96.00 95 THR A N 1
ATOM 720 C CA . THR A 1 95 ? -5.188 5.579 5.311 1.00 96.00 95 THR A CA 1
ATOM 721 C C . THR A 1 95 ? -6.459 5.255 6.102 1.00 96.00 95 THR A C 1
ATOM 723 O O . THR A 1 95 ? -7.385 4.655 5.557 1.00 96.00 95 THR A O 1
ATOM 726 N N . THR A 1 96 ? -6.565 5.699 7.360 1.00 96.19 96 THR A N 1
ATOM 727 C CA . THR A 1 96 ? -7.770 5.469 8.177 1.00 96.19 96 THR A CA 1
ATOM 728 C C . THR A 1 96 ? -8.990 6.268 7.726 1.00 96.19 96 THR A C 1
ATOM 730 O O . THR A 1 96 ? -10.102 5.973 8.164 1.00 96.19 96 THR A O 1
ATOM 733 N N . ARG A 1 97 ? -8.844 7.219 6.792 1.00 94.69 97 ARG A N 1
ATOM 734 C CA . ARG A 1 97 ? -9.992 7.875 6.142 1.00 94.69 97 ARG A CA 1
ATOM 735 C C . ARG A 1 97 ? -10.906 6.868 5.455 1.00 94.69 97 ARG A C 1
ATOM 737 O O . ARG A 1 97 ? -12.106 7.109 5.360 1.00 94.69 97 ARG A O 1
ATOM 744 N N . ALA A 1 98 ? -10.385 5.714 5.038 1.00 93.81 98 ALA A N 1
ATOM 745 C CA . ALA A 1 98 ? -11.163 4.634 4.435 1.00 93.81 98 ALA A CA 1
ATOM 746 C C . ALA A 1 98 ? -12.384 4.197 5.262 1.00 93.81 98 ALA A C 1
ATOM 748 O O . ALA A 1 98 ? -13.371 3.741 4.682 1.00 93.81 98 ALA A O 1
ATOM 749 N N . LEU A 1 99 ? -12.308 4.333 6.589 1.00 93.50 99 LEU A N 1
ATOM 750 C CA . LEU A 1 99 ? -13.371 3.976 7.530 1.00 93.50 99 LEU A CA 1
ATOM 751 C C . LEU A 1 99 ? -14.183 5.182 8.011 1.00 93.50 99 LEU A C 1
ATOM 753 O O . LEU A 1 99 ? -15.253 4.991 8.573 1.00 93.50 99 LEU A O 1
ATOM 757 N N . GLY A 1 100 ? -13.705 6.402 7.766 1.00 88.56 100 GLY A N 1
ATOM 758 C CA . GLY A 1 100 ? -14.411 7.611 8.166 1.00 88.56 100 GLY A CA 1
ATOM 759 C C . GLY A 1 100 ? -15.648 7.910 7.321 1.00 88.56 100 GLY A C 1
ATOM 760 O O . GLY A 1 100 ? -15.904 7.295 6.278 1.00 88.56 100 GLY A O 1
ATOM 761 N N . GLU A 1 101 ? -16.401 8.913 7.756 1.00 83.69 101 GLU A N 1
ATOM 762 C CA . GLU A 1 101 ? -17.642 9.315 7.102 1.00 83.69 101 GLU A CA 1
ATOM 763 C C . GLU A 1 101 ? -17.392 9.881 5.689 1.00 83.69 101 GLU A C 1
ATOM 765 O O . GLU A 1 101 ? -16.505 10.727 5.495 1.00 83.69 101 GLU A O 1
ATOM 770 N N . PRO A 1 102 ? -18.146 9.429 4.667 1.00 78.94 102 PRO A N 1
ATOM 771 C CA . PRO A 1 102 ? -18.044 9.976 3.324 1.00 78.94 102 PRO A CA 1
ATOM 772 C C . PRO A 1 102 ? -18.544 11.422 3.296 1.00 78.94 102 PRO A C 1
ATOM 774 O O . PRO A 1 102 ? -19.660 11.721 3.713 1.00 78.94 102 PRO A O 1
ATOM 777 N N . GLY A 1 103 ? -17.739 12.320 2.734 1.00 78.00 103 GLY A N 1
ATOM 778 C CA . GLY A 1 103 ? -18.195 13.671 2.422 1.00 78.00 103 GLY A CA 1
ATOM 779 C C . GLY A 1 103 ? -18.990 13.761 1.112 1.00 78.00 103 GLY A C 1
ATOM 780 O O . GLY A 1 103 ? -19.265 12.744 0.466 1.00 78.00 103 GLY A O 1
ATOM 781 N N . PRO A 1 104 ? -19.337 14.991 0.686 1.00 81.69 104 PRO A N 1
ATOM 782 C CA . PRO A 1 104 ? -19.982 15.246 -0.597 1.00 81.69 104 PRO A CA 1
ATOM 783 C C . PRO A 1 104 ? -19.227 14.604 -1.764 1.00 81.69 104 PRO A C 1
ATOM 785 O O . PRO A 1 104 ? -17.994 14.597 -1.797 1.00 81.69 104 PRO A O 1
ATOM 788 N N . ARG A 1 105 ? -19.975 14.082 -2.741 1.00 76.69 105 ARG A N 1
ATOM 789 C CA . ARG A 1 105 ? -19.387 13.479 -3.941 1.00 76.69 105 ARG A CA 1
ATOM 790 C C . ARG A 1 105 ? -18.699 14.552 -4.777 1.00 76.69 105 ARG A C 1
ATOM 792 O O . ARG A 1 105 ? -19.298 15.577 -5.090 1.00 76.69 105 ARG A O 1
ATOM 799 N N . VAL A 1 106 ? -17.468 14.268 -5.178 1.00 81.12 106 VAL A N 1
ATOM 800 C CA . VAL A 1 106 ? -16.713 15.051 -6.157 1.00 81.12 106 VAL A CA 1
ATOM 801 C C . VAL A 1 106 ? -16.621 14.269 -7.466 1.00 81.12 106 VAL A C 1
ATOM 803 O O . VAL A 1 106 ? -16.742 13.045 -7.472 1.00 81.12 106 VAL A O 1
ATOM 806 N N . SER A 1 107 ? -16.452 14.972 -8.586 1.00 74.06 107 SER A N 1
ATOM 807 C CA . SER A 1 107 ? -16.386 14.353 -9.918 1.00 74.06 107 SER A CA 1
ATOM 808 C C . SER A 1 107 ? -15.089 13.578 -10.159 1.00 74.06 107 SER A C 1
ATOM 810 O O . SER A 1 107 ? -15.076 12.656 -10.969 1.00 74.06 107 SER A O 1
ATOM 812 N N . ALA A 1 108 ? -14.009 13.941 -9.463 1.00 72.88 108 ALA A N 1
ATOM 813 C CA . ALA A 1 108 ? -12.703 13.318 -9.616 1.00 72.88 108 ALA A CA 1
ATOM 814 C C . ALA A 1 108 ? -12.665 11.924 -8.952 1.00 72.88 108 ALA A C 1
ATOM 816 O O . ALA A 1 108 ? -12.880 11.827 -7.737 1.00 72.88 108 ALA A O 1
ATOM 817 N N . PRO A 1 109 ? -12.350 10.850 -9.703 1.00 73.12 109 PRO A N 1
ATOM 818 C CA . PRO A 1 109 ? -12.133 9.521 -9.137 1.00 73.12 109 PRO A CA 1
ATOM 819 C C . PRO A 1 109 ? -11.078 9.540 -8.024 1.00 73.12 109 PRO A C 1
ATOM 821 O O . PRO A 1 109 ? -10.104 10.285 -8.093 1.00 73.12 109 PRO A O 1
ATOM 824 N N . PHE A 1 110 ? -11.289 8.729 -6.983 1.00 75.62 110 PHE A N 1
ATOM 825 C CA . PHE A 1 110 ? -10.419 8.591 -5.801 1.00 75.62 110 PHE A CA 1
ATOM 826 C C . PHE A 1 110 ? -10.210 9.850 -4.938 1.00 75.62 110 PHE A C 1
ATOM 828 O O . PHE A 1 110 ? -9.640 9.737 -3.853 1.00 75.62 110 PHE A O 1
ATOM 835 N N . SER A 1 111 ? -10.725 11.012 -5.345 1.00 78.62 111 SER A N 1
ATOM 836 C CA . SER A 1 111 ? -10.677 12.243 -4.560 1.00 78.62 111 SER A CA 1
ATOM 837 C C . SER A 1 111 ? -11.695 12.215 -3.419 1.00 78.62 111 SER A C 1
ATOM 839 O O . SER A 1 111 ? -12.867 11.889 -3.609 1.00 78.62 111 SER A O 1
ATOM 841 N N . ASP A 1 112 ? -11.247 12.553 -2.214 1.00 80.50 112 ASP A N 1
ATOM 842 C CA . ASP A 1 112 ? -12.083 12.578 -1.016 1.00 80.50 112 ASP A CA 1
ATOM 843 C C . ASP A 1 112 ? -11.651 13.660 -0.007 1.00 80.50 112 ASP A C 1
ATOM 845 O O . ASP A 1 112 ? -11.336 13.375 1.152 1.00 80.50 112 ASP A O 1
ATOM 849 N N . PRO A 1 113 ? -11.690 14.940 -0.416 1.00 80.44 113 PRO A N 1
ATOM 850 C CA . PRO A 1 113 ? -11.144 16.053 0.365 1.00 80.44 113 PRO A CA 1
ATOM 851 C C . PRO A 1 113 ? -11.814 16.253 1.733 1.00 80.44 113 PRO A C 1
ATOM 853 O O . PRO A 1 113 ? -11.248 16.903 2.607 1.00 80.44 113 PRO A O 1
ATOM 856 N N . TYR A 1 114 ? -13.009 15.698 1.925 1.00 83.31 114 TYR A N 1
ATOM 857 C CA . TYR A 1 114 ? -13.834 15.895 3.116 1.00 83.31 114 TYR A CA 1
ATOM 858 C C . TYR A 1 114 ? -13.838 14.701 4.079 1.00 83.31 114 TYR A C 1
ATOM 860 O O . TYR A 1 114 ? -14.449 14.784 5.143 1.00 83.31 114 TYR A O 1
ATOM 868 N N . ARG A 1 115 ? -13.204 13.583 3.712 1.00 88.56 115 ARG A N 1
ATOM 869 C CA . ARG A 1 115 ? -13.263 12.344 4.491 1.00 88.56 115 ARG A CA 1
ATOM 870 C C . ARG A 1 115 ? -12.336 12.436 5.701 1.00 88.56 115 ARG A C 1
ATOM 872 O O . ARG A 1 115 ? -11.132 12.653 5.554 1.00 88.56 115 ARG A O 1
ATOM 879 N N . GLN A 1 116 ? -12.905 12.287 6.893 1.00 89.44 116 GLN A N 1
ATOM 880 C CA . GLN A 1 116 ? -12.160 12.385 8.149 1.00 89.44 116 GLN A CA 1
ATOM 881 C C . GLN A 1 116 ? -11.488 11.053 8.504 1.00 89.44 116 GLN A C 1
ATOM 883 O O . GLN A 1 116 ? -12.000 9.997 8.137 1.00 89.44 116 GLN A O 1
ATOM 888 N N . PRO A 1 117 ? -10.322 11.075 9.167 1.00 92.38 117 PRO A N 1
ATOM 889 C CA . PRO A 1 117 ? -9.639 9.858 9.587 1.00 92.38 117 PRO A CA 1
ATOM 890 C C . PRO A 1 117 ? -10.358 9.184 10.761 1.00 92.38 117 PRO A C 1
ATOM 892 O O . PRO A 1 117 ? -10.753 9.856 11.708 1.00 92.38 117 PRO A O 1
ATOM 895 N N . GLU A 1 118 ? -10.455 7.854 10.739 1.00 94.31 118 GLU A N 1
ATOM 896 C CA . GLU A 1 118 ? -10.910 7.074 11.895 1.00 94.31 118 GLU A CA 1
ATOM 897 C C . GLU A 1 118 ? -9.757 6.912 12.901 1.00 94.31 118 GLU A C 1
ATOM 899 O O . GLU A 1 118 ? -8.730 6.300 12.587 1.00 94.31 118 GLU A O 1
ATOM 904 N N . GLU A 1 119 ? -9.882 7.483 14.102 1.00 92.88 119 GLU A N 1
ATOM 905 C CA . GLU A 1 119 ? -8.787 7.511 15.084 1.00 92.88 119 GLU A CA 1
ATOM 906 C C . GLU A 1 119 ? -8.557 6.161 15.764 1.00 92.88 119 GLU A C 1
ATOM 908 O O . GLU A 1 119 ? -7.409 5.755 15.956 1.00 92.88 119 GLU A O 1
ATOM 913 N N . LEU A 1 120 ? -9.630 5.416 16.041 1.00 93.38 120 LEU A N 1
ATOM 914 C CA . LEU A 1 120 ? -9.552 4.110 16.701 1.00 93.38 120 LEU A CA 1
ATOM 915 C C . LEU A 1 120 ? -8.835 3.058 15.843 1.00 93.38 120 LEU A C 1
ATOM 917 O O . LEU A 1 120 ? -8.250 2.112 16.369 1.00 93.38 120 LEU A O 1
ATOM 921 N N . ALA A 1 121 ? -8.840 3.236 14.521 1.00 94.88 121 ALA A N 1
ATOM 922 C CA . ALA A 1 121 ? -8.182 2.336 13.582 1.00 94.88 121 ALA A CA 1
ATOM 923 C C . ALA A 1 121 ? -6.675 2.612 13.410 1.00 94.88 121 ALA A C 1
ATOM 925 O O . ALA A 1 121 ? -5.981 1.779 12.821 1.00 94.88 121 ALA A O 1
ATOM 926 N N . GLN A 1 122 ? -6.147 3.743 13.904 1.00 95.75 122 GLN A N 1
ATOM 927 C CA . GLN A 1 122 ? -4.771 4.174 13.613 1.00 95.75 122 GLN A CA 1
ATOM 928 C C . GLN A 1 122 ? -3.716 3.164 14.078 1.00 95.75 122 GLN A C 1
ATOM 930 O O . GLN A 1 122 ? -2.805 2.865 13.317 1.00 95.75 122 GLN A O 1
ATOM 935 N N . SER A 1 123 ? -3.854 2.575 15.269 1.00 96.56 123 SER A N 1
ATOM 936 C CA . SER A 1 123 ? -2.885 1.598 15.800 1.00 96.56 123 SER A CA 1
ATOM 937 C C . SER A 1 123 ? -2.825 0.307 14.976 1.00 96.56 123 SER A C 1
ATOM 939 O O . SER A 1 123 ? -1.747 -0.227 14.702 1.00 96.56 123 SER A O 1
ATOM 941 N N . SER A 1 124 ? -3.989 -0.176 14.538 1.00 96.56 124 SER A N 1
ATOM 942 C CA . SER A 1 124 ? -4.106 -1.369 13.697 1.00 96.56 124 SER A CA 1
ATOM 943 C C . SER A 1 124 ? -3.531 -1.113 12.305 1.00 96.56 124 SER A C 1
ATOM 945 O O . SER A 1 124 ? -2.802 -1.943 11.767 1.00 96.56 124 SER A O 1
ATOM 947 N N . VAL A 1 125 ? -3.815 0.060 11.732 1.00 97.50 125 VAL A N 1
ATOM 948 C CA . VAL A 1 125 ? -3.287 0.457 10.422 1.00 97.50 125 VAL A CA 1
ATOM 949 C C . VAL A 1 125 ? -1.780 0.708 10.475 1.00 97.50 125 VAL A C 1
ATOM 951 O O . VAL A 1 125 ? -1.078 0.225 9.594 1.00 97.50 125 VAL A O 1
ATOM 954 N N . ASP A 1 126 ? -1.260 1.375 11.507 1.00 97.88 126 ASP A N 1
ATOM 955 C CA . ASP A 1 126 ? 0.185 1.568 11.710 1.00 97.88 126 ASP A CA 1
ATOM 956 C C . ASP A 1 126 ? 0.915 0.224 11.774 1.00 97.88 126 ASP A C 1
ATOM 958 O O . ASP A 1 126 ? 1.878 -0.004 11.045 1.00 97.88 126 ASP A O 1
ATOM 962 N N . THR A 1 127 ? 0.391 -0.723 12.556 1.00 98.00 127 THR A N 1
ATOM 963 C CA . THR A 1 127 ? 0.953 -2.078 12.645 1.00 98.00 127 THR A CA 1
ATOM 964 C C . THR A 1 127 ? 0.932 -2.793 11.288 1.00 98.00 127 THR A C 1
ATOM 966 O O . THR A 1 127 ? 1.920 -3.417 10.898 1.00 98.00 127 THR A O 1
ATOM 969 N N . ALA A 1 128 ? -0.157 -2.671 10.526 1.00 97.69 128 ALA A N 1
ATOM 970 C CA . ALA A 1 128 ? -0.268 -3.269 9.197 1.00 97.69 128 ALA A CA 1
ATOM 971 C C . ALA A 1 128 ? 0.693 -2.641 8.171 1.00 97.69 128 ALA A C 1
ATOM 973 O O . ALA A 1 128 ? 1.289 -3.353 7.362 1.00 97.69 128 ALA A O 1
ATOM 974 N N . LEU A 1 129 ? 0.895 -1.322 8.221 1.00 97.88 129 LEU A N 1
ATOM 975 C CA . LEU A 1 129 ? 1.856 -0.623 7.366 1.00 97.88 129 LEU A CA 1
ATOM 976 C C . LEU A 1 129 ? 3.301 -0.971 7.739 1.00 97.88 129 LEU A C 1
ATOM 978 O O . LEU A 1 129 ? 4.127 -1.161 6.848 1.00 97.88 129 LEU A O 1
ATOM 982 N N . ARG A 1 130 ? 3.604 -1.164 9.028 1.00 97.69 130 ARG A N 1
ATOM 983 C CA . ARG A 1 130 ? 4.900 -1.708 9.467 1.00 97.69 130 ARG A CA 1
ATOM 984 C C . ARG A 1 130 ? 5.139 -3.118 8.935 1.00 97.69 130 ARG A C 1
ATOM 986 O O . ARG A 1 130 ? 6.258 -3.408 8.530 1.00 97.69 130 ARG A O 1
ATOM 993 N N . LEU A 1 131 ? 4.116 -3.977 8.883 1.00 97.31 131 LEU A N 1
ATOM 994 C CA . LEU A 1 131 ? 4.227 -5.289 8.231 1.00 97.31 131 LEU A CA 1
ATOM 995 C C . LEU A 1 131 ? 4.492 -5.152 6.726 1.00 97.31 131 LEU A C 1
ATOM 997 O O . LEU A 1 131 ? 5.349 -5.854 6.198 1.00 97.31 131 LEU A O 1
ATOM 1001 N N . ALA A 1 132 ? 3.819 -4.225 6.040 1.00 97.12 132 ALA A N 1
ATOM 1002 C CA . ALA A 1 132 ? 4.086 -3.958 4.626 1.00 97.12 132 ALA A CA 1
ATOM 1003 C C . ALA A 1 132 ? 5.534 -3.479 4.395 1.00 97.12 132 ALA A C 1
ATOM 1005 O O . ALA A 1 132 ? 6.211 -3.992 3.505 1.00 97.12 132 ALA A O 1
ATOM 1006 N N . ALA A 1 133 ? 6.039 -2.560 5.227 1.00 97.44 133 ALA A N 1
ATOM 1007 C CA . ALA A 1 133 ? 7.434 -2.115 5.193 1.00 97.44 133 ALA A CA 1
ATOM 1008 C C . ALA A 1 133 ? 8.416 -3.252 5.514 1.00 97.44 133 ALA A C 1
ATOM 1010 O O . ALA A 1 133 ? 9.429 -3.400 4.833 1.00 97.44 133 ALA A O 1
ATOM 1011 N N . HIS A 1 134 ? 8.091 -4.096 6.498 1.00 96.69 134 HIS A N 1
ATOM 1012 C CA . HIS A 1 134 ? 8.860 -5.299 6.819 1.00 96.69 134 HIS A CA 1
ATOM 1013 C C . HIS A 1 134 ? 8.987 -6.200 5.587 1.00 96.69 134 HIS A C 1
ATOM 1015 O O . HIS A 1 134 ? 10.092 -6.568 5.210 1.00 96.69 134 HIS A O 1
ATOM 1021 N N . PHE A 1 135 ? 7.883 -6.495 4.901 1.00 95.75 135 PHE A N 1
ATOM 1022 C CA . PHE A 1 135 ? 7.887 -7.347 3.709 1.00 95.75 135 PHE A CA 1
ATOM 1023 C C . PHE A 1 135 ? 8.569 -6.718 2.485 1.00 95.75 135 PHE A C 1
ATOM 1025 O O . PHE A 1 135 ? 9.101 -7.444 1.643 1.00 95.75 135 PHE A O 1
ATOM 1032 N N . LEU A 1 136 ? 8.581 -5.387 2.372 1.00 95.00 136 LEU A N 1
ATOM 1033 C CA . LEU A 1 136 ? 9.372 -4.686 1.355 1.00 95.00 136 LEU A CA 1
ATOM 1034 C C . LEU A 1 136 ? 10.874 -4.914 1.577 1.00 95.00 136 LEU A C 1
ATOM 1036 O O . LEU A 1 136 ? 11.600 -5.208 0.625 1.00 95.00 136 LEU A O 1
ATOM 1040 N N . LEU A 1 137 ? 11.325 -4.822 2.829 1.00 94.75 137 LEU A N 1
ATOM 1041 C CA . LEU A 1 137 ? 12.733 -4.962 3.213 1.00 94.75 137 LEU A CA 1
ATOM 1042 C C . LEU A 1 137 ? 13.188 -6.419 3.374 1.00 94.75 137 LEU A C 1
ATOM 1044 O O . LEU A 1 137 ? 14.382 -6.690 3.379 1.00 94.75 137 LEU A O 1
ATOM 1048 N N . GLU A 1 138 ? 12.251 -7.354 3.489 1.00 89.75 138 GLU A N 1
ATOM 1049 C CA . GLU A 1 138 ? 12.531 -8.780 3.605 1.00 89.75 138 GLU A CA 1
ATOM 1050 C C . GLU A 1 138 ? 13.116 -9.342 2.295 1.00 89.75 138 GLU A C 1
ATOM 1052 O O . GLU A 1 138 ? 12.558 -9.162 1.204 1.00 89.75 138 GLU A O 1
ATOM 1057 N N . ASP A 1 139 ? 14.232 -10.060 2.411 1.00 74.31 139 ASP A N 1
ATOM 1058 C CA . ASP A 1 139 ? 14.925 -10.692 1.282 1.00 74.31 139 ASP A CA 1
ATOM 1059 C C . ASP A 1 139 ? 14.611 -12.188 1.135 1.00 74.31 139 ASP A C 1
ATOM 1061 O O . ASP A 1 139 ? 15.008 -12.800 0.144 1.00 74.31 139 ASP A O 1
ATOM 1065 N N . SER A 1 140 ? 13.851 -12.780 2.064 1.00 73.81 140 SER A N 1
ATOM 1066 C CA . SER A 1 140 ? 13.357 -14.153 1.929 1.00 73.81 140 SER A CA 1
ATOM 1067 C C . SER A 1 140 ? 12.259 -14.236 0.862 1.00 73.81 140 SER A C 1
ATOM 1069 O O . SER A 1 140 ? 11.070 -14.029 1.114 1.00 73.81 140 SER A O 1
ATOM 1071 N N . ARG A 1 141 ? 12.686 -14.511 -0.373 1.00 78.81 141 ARG A N 1
ATOM 1072 C CA . ARG A 1 141 ? 11.812 -14.750 -1.526 1.00 78.81 141 ARG A CA 1
ATOM 1073 C C . ARG A 1 141 ? 11.702 -16.240 -1.827 1.00 78.81 141 ARG A C 1
ATOM 1075 O O . ARG A 1 141 ? 12.636 -16.998 -1.569 1.00 78.81 141 ARG A O 1
ATOM 1082 N N . ASP A 1 142 ? 10.556 -16.646 -2.362 1.00 79.50 142 ASP A N 1
ATOM 1083 C CA . ASP A 1 142 ? 10.376 -17.992 -2.901 1.00 79.50 142 ASP A CA 1
ATOM 1084 C C . ASP A 1 142 ? 11.121 -18.169 -4.240 1.00 79.50 142 ASP A C 1
ATOM 1086 O O . ASP A 1 142 ? 11.690 -17.224 -4.794 1.00 79.50 142 ASP A O 1
ATOM 1090 N N . GLU A 1 143 ? 11.117 -19.395 -4.766 1.00 74.88 143 GLU A N 1
ATOM 1091 C CA . GLU A 1 143 ? 11.776 -19.745 -6.032 1.00 74.88 143 GLU A CA 1
ATOM 1092 C C . GLU A 1 143 ? 11.251 -18.956 -7.249 1.00 74.88 143 GLU A C 1
ATOM 1094 O O . GLU A 1 143 ? 11.946 -18.851 -8.259 1.00 74.88 143 GLU A O 1
ATOM 1099 N N . TYR A 1 144 ? 10.060 -18.355 -7.146 1.00 77.75 144 TYR A N 1
ATOM 1100 C CA . TYR A 1 144 ? 9.431 -17.546 -8.188 1.00 77.75 144 TYR A CA 1
ATOM 1101 C C . TYR A 1 144 ? 9.606 -16.035 -7.955 1.00 77.75 144 TYR A C 1
ATOM 1103 O O . TYR A 1 144 ? 9.151 -15.241 -8.775 1.00 77.75 144 TYR A O 1
ATOM 1111 N N . GLY A 1 145 ? 10.269 -15.610 -6.873 1.00 78.88 145 GLY A N 1
ATOM 1112 C CA . GLY A 1 145 ? 10.455 -14.198 -6.512 1.00 78.88 145 GLY A CA 1
ATOM 1113 C C . GLY A 1 145 ? 9.291 -13.580 -5.721 1.00 78.88 145 GLY A C 1
ATOM 1114 O O . GLY A 1 145 ? 9.260 -12.363 -5.510 1.00 78.88 145 GLY A O 1
ATOM 1115 N N . GLY A 1 146 ? 8.328 -14.395 -5.289 1.00 85.06 146 GLY A N 1
ATOM 1116 C CA . GLY A 1 146 ? 7.259 -14.035 -4.365 1.00 85.06 146 GLY A CA 1
ATOM 1117 C C . GLY A 1 146 ? 7.711 -14.033 -2.903 1.00 85.06 146 GLY A C 1
ATOM 1118 O O . GLY A 1 146 ? 8.871 -14.286 -2.586 1.00 85.06 146 GLY A O 1
ATOM 1119 N N . LEU A 1 147 ? 6.794 -13.694 -1.995 1.00 89.31 147 LEU A N 1
ATOM 1120 C CA . LEU A 1 147 ? 6.988 -13.879 -0.553 1.00 89.31 147 LEU A CA 1
ATOM 1121 C C . LEU A 1 147 ? 6.372 -15.208 -0.129 1.00 89.31 147 LEU A C 1
ATOM 1123 O O . LEU A 1 147 ? 5.265 -15.534 -0.564 1.00 89.31 147 LEU A O 1
ATOM 1127 N N . ASP A 1 148 ? 7.039 -15.911 0.788 1.00 90.19 148 ASP A N 1
ATOM 1128 C CA . ASP A 1 148 ? 6.495 -17.136 1.371 1.00 90.19 148 ASP A CA 1
ATOM 1129 C C . ASP A 1 148 ? 5.158 -16.858 2.081 1.00 90.19 148 ASP A C 1
ATOM 1131 O O . ASP A 1 148 ? 5.076 -16.141 3.083 1.00 90.19 148 ASP A O 1
ATOM 1135 N N . GLN A 1 149 ? 4.082 -17.442 1.553 1.00 88.56 149 GLN A N 1
ATOM 1136 C CA . GLN A 1 149 ? 2.720 -17.185 2.026 1.00 88.56 149 GLN A CA 1
ATOM 1137 C C . GLN A 1 149 ? 2.491 -17.704 3.452 1.00 88.56 149 GLN A C 1
ATOM 1139 O O . GLN A 1 149 ? 1.701 -17.126 4.203 1.00 88.56 149 GLN A O 1
ATOM 1144 N N . GLY A 1 150 ? 3.184 -18.777 3.850 1.00 90.62 150 GLY A N 1
ATOM 1145 C CA . GLY A 1 150 ? 3.130 -19.306 5.214 1.00 90.62 150 GLY A CA 1
ATOM 1146 C C . GLY A 1 150 ? 3.713 -18.320 6.228 1.00 90.62 150 GLY A C 1
ATOM 1147 O O . GLY A 1 150 ? 3.101 -18.048 7.264 1.00 90.62 150 GLY A O 1
ATOM 1148 N N . TYR A 1 151 ? 4.861 -17.730 5.902 1.00 91.69 151 TYR A N 1
ATOM 1149 C CA . TYR A 1 151 ? 5.533 -16.699 6.681 1.00 91.69 151 TYR A CA 1
ATOM 1150 C C . TYR A 1 151 ? 4.697 -15.424 6.788 1.00 91.69 151 TYR A C 1
ATOM 1152 O O . TYR A 1 151 ? 4.501 -14.921 7.899 1.00 91.69 151 TYR A O 1
ATOM 1160 N N . VAL A 1 152 ? 4.144 -14.945 5.668 1.00 93.12 152 VAL A N 1
ATOM 1161 C CA . VAL A 1 152 ? 3.257 -13.771 5.645 1.00 93.12 152 VAL A CA 1
ATOM 1162 C C . VAL A 1 152 ? 2.057 -13.993 6.563 1.00 93.12 152 VAL A C 1
ATOM 1164 O O . VAL A 1 152 ? 1.839 -13.203 7.485 1.00 93.12 152 VAL A O 1
ATOM 1167 N N . LYS A 1 153 ? 1.314 -15.094 6.377 1.00 93.19 153 LYS A N 1
ATOM 1168 C CA . LYS A 1 153 ? 0.140 -15.412 7.206 1.00 93.19 153 LYS A CA 1
ATOM 1169 C C . LYS A 1 153 ? 0.504 -15.516 8.680 1.00 93.19 153 LYS A C 1
ATOM 1171 O O . LYS A 1 153 ? -0.191 -14.954 9.520 1.00 93.19 153 LYS A O 1
ATOM 1176 N N . LYS A 1 154 ? 1.624 -16.168 9.004 1.00 94.69 154 LYS A N 1
ATOM 1177 C CA . LYS A 1 154 ? 2.120 -16.272 10.380 1.00 94.69 154 LYS A CA 1
ATOM 1178 C C . LYS A 1 154 ? 2.371 -14.894 10.998 1.00 94.69 154 LYS A C 1
ATOM 1180 O O . LYS A 1 154 ? 1.935 -14.658 12.122 1.00 94.69 154 LYS A O 1
ATOM 1185 N N . LYS A 1 155 ? 3.046 -13.984 10.289 1.00 95.44 155 LYS A N 1
ATOM 1186 C CA . LYS A 1 155 ? 3.336 -12.623 10.775 1.00 95.44 155 LYS A CA 1
ATOM 1187 C C . LYS A 1 155 ? 2.072 -11.781 10.948 1.00 95.44 155 LYS A C 1
ATOM 1189 O O . LYS A 1 155 ? 1.933 -11.112 11.969 1.00 95.44 155 LYS A O 1
ATOM 1194 N N . VAL A 1 156 ? 1.139 -11.850 9.999 1.00 94.88 156 VAL A N 1
ATOM 1195 C CA . VAL A 1 156 ? -0.140 -11.124 10.070 1.00 94.88 156 VAL A CA 1
ATOM 1196 C C . VAL A 1 156 ? -1.013 -11.652 11.215 1.00 94.88 156 VAL A C 1
ATOM 1198 O O . VAL A 1 156 ? -1.529 -10.858 11.998 1.00 94.88 156 VAL A O 1
ATOM 1201 N N . MET A 1 157 ? -1.108 -12.975 11.395 1.00 93.88 157 MET A N 1
ATOM 1202 C CA . MET A 1 157 ? -1.831 -13.580 12.524 1.00 93.88 157 MET A CA 1
ATOM 1203 C C . MET A 1 157 ? -1.230 -13.187 13.879 1.00 93.88 157 MET A C 1
ATOM 1205 O O . MET A 1 157 ? -1.967 -12.891 14.815 1.00 93.88 157 MET A O 1
ATOM 1209 N N . GLN A 1 158 ? 0.102 -13.136 13.984 1.00 94.94 158 GLN A N 1
ATOM 1210 C CA . GLN A 1 158 ? 0.793 -12.694 15.202 1.00 94.94 158 GLN A CA 1
ATOM 1211 C C . GLN A 1 158 ? 0.500 -11.233 15.564 1.00 94.94 158 GLN A C 1
ATOM 1213 O O . GLN A 1 158 ? 0.539 -10.887 16.741 1.00 94.94 158 GLN A O 1
ATOM 1218 N N . ALA A 1 159 ? 0.195 -10.388 14.578 1.00 93.69 159 ALA A N 1
ATOM 1219 C CA . ALA A 1 159 ? -0.147 -8.988 14.805 1.00 93.69 159 ALA A CA 1
ATOM 1220 C C . ALA A 1 159 ? -1.586 -8.779 15.316 1.00 93.69 159 ALA A C 1
ATOM 1222 O O . ALA A 1 159 ? -1.911 -7.672 15.735 1.00 93.69 159 ALA A O 1
ATOM 1223 N N . SER A 1 160 ? -2.437 -9.818 15.311 1.00 93.88 160 SER A N 1
ATOM 1224 C CA . SER A 1 160 ? -3.804 -9.782 15.859 1.00 93.88 160 SER A CA 1
ATOM 1225 C C . SER A 1 160 ? -4.648 -8.595 15.353 1.00 93.88 160 SER A C 1
ATOM 1227 O O . SER A 1 160 ? -5.344 -7.930 16.123 1.00 93.88 160 SER A O 1
ATOM 1229 N N . LEU A 1 161 ? -4.567 -8.311 14.050 1.00 94.19 161 LEU A N 1
ATOM 1230 C CA . LEU A 1 161 ? -5.203 -7.150 13.425 1.00 94.19 161 LEU A CA 1
ATOM 1231 C C . LEU A 1 161 ? -6.703 -7.372 13.144 1.00 94.19 161 LEU A C 1
ATOM 1233 O O . LEU A 1 161 ? -7.105 -8.492 12.818 1.00 94.19 161 LEU A O 1
ATOM 1237 N N . PRO A 1 162 ? -7.538 -6.315 13.171 1.00 92.12 162 PRO A N 1
ATOM 1238 C CA . PRO A 1 162 ? -8.910 -6.370 12.670 1.00 92.12 162 PRO A CA 1
ATOM 1239 C C . PRO A 1 162 ? -8.929 -6.612 11.148 1.00 92.12 162 PRO A C 1
ATOM 1241 O O . PRO A 1 162 ? -8.825 -5.668 10.371 1.00 92.12 162 PRO A O 1
ATOM 1244 N N . GLY A 1 163 ? -9.086 -7.870 10.721 1.00 93.69 163 GLY A N 1
ATOM 1245 C CA . GLY A 1 163 ? -8.953 -8.316 9.321 1.00 93.69 163 GLY A CA 1
ATOM 1246 C C . GLY A 1 163 ? -9.580 -7.384 8.275 1.00 93.69 163 GLY A C 1
ATOM 1247 O O . GLY A 1 163 ? -8.887 -6.588 7.640 1.00 93.69 163 GLY A O 1
ATOM 1248 N N . ARG A 1 164 ? -10.912 -7.425 8.128 1.00 94.50 164 ARG A N 1
ATOM 1249 C CA . ARG A 1 164 ? -11.625 -6.662 7.083 1.00 94.50 164 ARG A CA 1
ATOM 1250 C C . ARG A 1 164 ? -11.467 -5.134 7.176 1.00 94.50 164 ARG A C 1
ATOM 1252 O O . ARG A 1 164 ? -11.181 -4.529 6.142 1.00 94.50 164 ARG A O 1
ATOM 1259 N N . PRO A 1 165 ? -11.624 -4.478 8.347 1.00 95.69 165 PRO A N 1
ATOM 1260 C CA . PRO A 1 165 ? -11.456 -3.025 8.436 1.00 95.69 165 PRO A CA 1
ATOM 1261 C C . PRO A 1 165 ? -10.036 -2.570 8.080 1.00 95.69 165 PRO A C 1
ATOM 1263 O O . PRO A 1 165 ? -9.860 -1.597 7.347 1.00 95.69 165 PRO A O 1
ATOM 1266 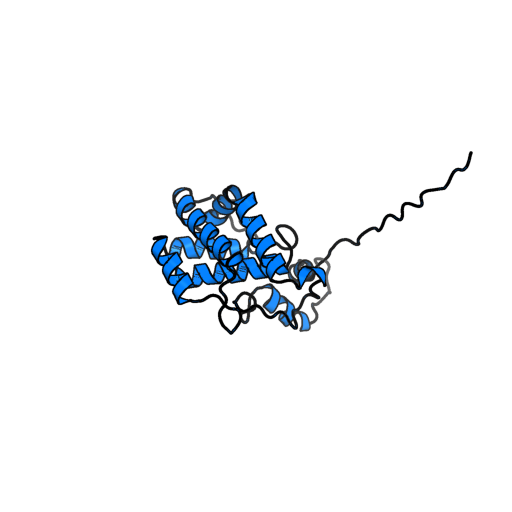N N . THR A 1 166 ? -9.010 -3.296 8.535 1.00 96.81 166 THR A N 1
ATOM 1267 C CA . THR A 1 166 ? -7.618 -2.984 8.197 1.00 96.81 166 THR A CA 1
ATOM 1268 C C . THR A 1 166 ? -7.333 -3.248 6.719 1.00 96.81 166 THR A C 1
ATOM 1270 O O . THR A 1 166 ? -6.698 -2.416 6.073 1.00 96.81 166 THR A O 1
ATOM 1273 N N . ALA A 1 167 ? -7.866 -4.326 6.135 1.00 97.19 167 ALA A N 1
ATOM 1274 C CA . ALA A 1 167 ? -7.750 -4.584 4.700 1.00 97.19 167 ALA A CA 1
ATOM 1275 C C . ALA A 1 167 ? -8.380 -3.460 3.854 1.00 97.19 167 ALA A C 1
ATOM 1277 O O . ALA A 1 167 ? -7.793 -3.037 2.858 1.00 97.19 167 ALA A O 1
ATOM 1278 N N . GLN A 1 168 ? -9.539 -2.926 4.259 1.00 96.31 168 GLN A N 1
ATOM 1279 C CA . GLN A 1 168 ? -10.182 -1.784 3.594 1.00 96.31 168 GLN A CA 1
ATOM 1280 C C . GLN A 1 168 ? -9.301 -0.526 3.623 1.00 96.31 168 GLN A C 1
ATOM 1282 O O . GLN A 1 168 ? -9.143 0.138 2.598 1.00 96.31 168 GLN A O 1
ATOM 1287 N N . CYS A 1 169 ? -8.688 -0.232 4.769 1.00 96.81 169 CYS A N 1
ATOM 1288 C CA . CYS A 1 169 ? -7.698 0.833 4.922 1.00 96.81 169 CYS A CA 1
ATOM 1289 C C . CYS A 1 169 ? -6.513 0.658 3.957 1.00 96.81 169 CYS A C 1
ATOM 1291 O O . CYS A 1 169 ? -6.178 1.570 3.204 1.00 96.81 169 CYS A O 1
ATOM 1293 N N . LEU A 1 170 ? -5.910 -0.530 3.896 1.00 97.50 170 LEU A N 1
ATOM 1294 C CA . LEU A 1 170 ? -4.776 -0.773 2.997 1.00 97.50 170 LEU A CA 1
ATOM 1295 C C . LEU A 1 170 ? -5.163 -0.686 1.510 1.00 97.50 170 LEU A C 1
ATOM 1297 O O . LEU A 1 170 ? -4.405 -0.120 0.721 1.00 97.50 170 LEU A O 1
ATOM 1301 N N . LYS A 1 171 ? -6.351 -1.182 1.124 1.00 96.31 171 LYS A N 1
ATOM 1302 C CA . LYS A 1 171 ? -6.906 -1.024 -0.238 1.00 96.31 171 LYS A CA 1
ATOM 1303 C C . LYS A 1 171 ? -7.033 0.460 -0.595 1.00 96.31 171 LYS A C 1
ATOM 1305 O O . LYS A 1 171 ? -6.633 0.876 -1.678 1.00 96.31 171 LYS A O 1
ATOM 1310 N N . TYR A 1 172 ? -7.513 1.266 0.350 1.00 95.25 172 TYR A N 1
ATOM 1311 C CA . TYR A 1 172 ? -7.657 2.705 0.175 1.00 95.25 172 TYR A CA 1
ATOM 1312 C C . TYR A 1 172 ? -6.316 3.413 -0.089 1.00 95.25 172 TYR A C 1
ATOM 1314 O O . TYR A 1 172 ? -6.258 4.237 -1.003 1.00 95.25 172 TYR A O 1
ATOM 1322 N N . LEU A 1 173 ? -5.243 3.075 0.643 1.00 96.25 173 LEU A N 1
ATOM 1323 C CA . LEU A 1 173 ? -3.895 3.616 0.395 1.00 96.25 173 LEU A CA 1
ATOM 1324 C C . LEU A 1 173 ? -3.324 3.146 -0.951 1.00 96.25 173 LEU A C 1
ATOM 1326 O O . LEU A 1 173 ? -2.783 3.954 -1.708 1.00 96.25 173 LEU A O 1
ATOM 1330 N N . ARG A 1 174 ? -3.462 1.851 -1.261 1.00 95.31 174 ARG A N 1
ATOM 1331 C CA . ARG A 1 174 ? -2.979 1.239 -2.510 1.00 95.31 174 ARG A CA 1
ATOM 1332 C C . ARG A 1 174 ? -3.513 1.977 -3.738 1.00 95.31 174 ARG A C 1
ATOM 1334 O O . ARG A 1 174 ? -2.736 2.338 -4.624 1.00 95.31 174 ARG A O 1
ATOM 1341 N N . ASP A 1 175 ? -4.820 2.229 -3.752 1.00 91.75 175 ASP A N 1
ATOM 1342 C CA . ASP A 1 175 ? -5.517 2.854 -4.881 1.00 91.75 175 ASP A CA 1
ATOM 1343 C C . ASP A 1 175 ? -5.233 4.365 -4.982 1.00 91.75 175 ASP A C 1
ATOM 1345 O O . ASP A 1 175 ? -5.383 4.952 -6.048 1.00 91.75 175 ASP A O 1
ATOM 1349 N N . ARG A 1 176 ? -4.797 5.006 -3.887 1.00 91.94 176 ARG A N 1
ATOM 1350 C CA . ARG A 1 176 ? -4.537 6.460 -3.807 1.00 91.94 176 ARG A CA 1
ATOM 1351 C C . ARG A 1 176 ? -3.063 6.848 -3.780 1.00 91.94 176 ARG A C 1
ATOM 1353 O O . ARG A 1 176 ? -2.751 8.030 -3.663 1.00 91.94 176 ARG A O 1
ATOM 1360 N N . THR A 1 177 ? -2.158 5.882 -3.892 1.00 90.81 177 THR A N 1
ATOM 1361 C CA . THR A 1 177 ? -0.726 6.163 -4.049 1.00 90.81 177 THR A CA 1
ATOM 1362 C C . THR A 1 177 ? -0.523 6.911 -5.368 1.00 90.81 177 THR A C 1
ATOM 1364 O O . THR A 1 177 ? -0.881 6.382 -6.420 1.00 90.81 177 THR A O 1
ATOM 1367 N N . GLY A 1 178 ? -0.000 8.137 -5.330 1.00 85.56 178 GLY A N 1
ATOM 1368 C CA . GLY A 1 178 ? 0.170 8.983 -6.510 1.00 85.56 178 GLY A CA 1
ATOM 1369 C C . GLY A 1 178 ? 1.576 8.908 -7.099 1.00 85.56 178 GLY A C 1
ATOM 1370 O O . GLY A 1 178 ? 2.567 9.073 -6.392 1.00 85.56 178 GLY A O 1
ATOM 1371 N N . VAL A 1 179 ? 1.668 8.749 -8.417 1.00 85.25 179 VAL A N 1
ATOM 1372 C CA . VAL A 1 179 ? 2.929 8.773 -9.175 1.00 85.25 179 VAL A CA 1
ATOM 1373 C C . VAL A 1 179 ? 2.897 9.975 -10.134 1.00 85.25 179 VAL A C 1
ATOM 1375 O O . VAL A 1 179 ? 1.825 10.266 -10.665 1.00 85.25 179 VAL A O 1
ATOM 1378 N N . PRO A 1 180 ? 3.994 10.740 -10.310 1.00 81.12 180 PRO A N 1
ATOM 1379 C CA . PRO A 1 180 ? 5.287 10.662 -9.614 1.00 81.12 180 PRO A CA 1
ATOM 1380 C C . PRO A 1 180 ? 5.336 11.467 -8.296 1.00 81.12 180 PRO A C 1
ATOM 1382 O O . PRO A 1 180 ? 6.407 11.661 -7.726 1.00 81.12 180 PRO A O 1
ATOM 1385 N N . ARG A 1 181 ? 4.194 12.000 -7.830 1.00 84.25 181 ARG A N 1
ATOM 1386 C CA . ARG A 1 181 ? 4.116 12.942 -6.695 1.00 84.25 181 ARG A CA 1
ATOM 1387 C C . ARG A 1 181 ? 4.595 12.352 -5.366 1.00 84.25 181 ARG A C 1
ATOM 1389 O O . ARG A 1 181 ? 5.274 13.057 -4.626 1.00 84.25 181 ARG A O 1
ATOM 1396 N N . ASP A 1 182 ? 4.186 11.124 -5.040 1.00 86.62 182 ASP A N 1
ATOM 1397 C CA . ASP A 1 182 ? 4.535 10.484 -3.765 1.00 86.62 182 ASP A CA 1
ATOM 1398 C C . ASP A 1 182 ? 5.816 9.643 -3.882 1.00 86.62 182 ASP A C 1
ATOM 1400 O O . ASP A 1 182 ? 6.620 9.624 -2.955 1.00 86.62 182 ASP A O 1
ATOM 1404 N N . MET A 1 183 ? 6.006 8.950 -5.011 1.00 89.12 183 MET A N 1
ATOM 1405 C CA . MET A 1 183 ? 7.181 8.122 -5.317 1.00 89.12 183 MET A CA 1
ATOM 1406 C C . MET A 1 183 ? 7.263 7.808 -6.819 1.00 89.12 183 MET A C 1
ATOM 1408 O O . MET A 1 183 ? 6.333 8.104 -7.574 1.00 89.12 183 MET A O 1
ATOM 1412 N N . SER A 1 184 ? 8.362 7.192 -7.261 1.00 87.44 184 SER A N 1
ATOM 1413 C CA . SER A 1 184 ? 8.509 6.715 -8.642 1.00 87.44 184 SER A CA 1
ATOM 1414 C C . SER A 1 184 ? 7.548 5.565 -8.964 1.00 87.44 184 SER A C 1
ATOM 1416 O O . SER A 1 184 ? 7.055 4.866 -8.076 1.00 87.44 184 SER A O 1
ATOM 1418 N N . PHE A 1 185 ? 7.312 5.309 -10.253 1.00 84.44 185 PHE A N 1
ATOM 1419 C CA . PHE A 1 185 ? 6.454 4.206 -10.688 1.00 84.44 185 PHE A CA 1
ATOM 1420 C C . PHE A 1 185 ? 6.930 2.835 -10.184 1.00 84.44 185 PHE A C 1
ATOM 1422 O O . PHE A 1 185 ? 6.119 2.0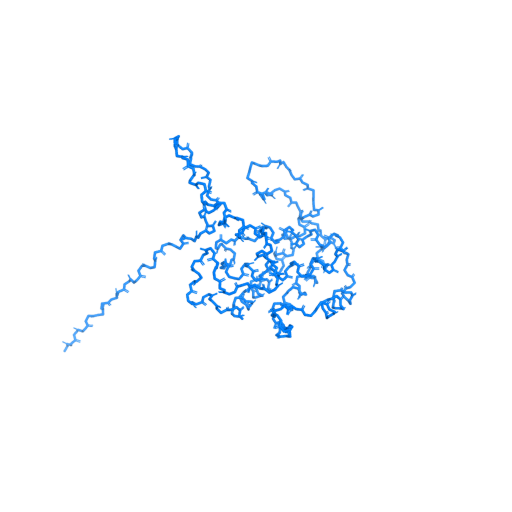26 -9.732 1.00 84.44 185 PHE A O 1
ATOM 1429 N N . ALA A 1 186 ? 8.242 2.575 -10.212 1.00 85.69 186 ALA A N 1
ATOM 1430 C CA . ALA A 1 186 ? 8.810 1.314 -9.737 1.00 85.69 186 ALA A CA 1
ATOM 1431 C C . ALA A 1 186 ? 8.567 1.112 -8.230 1.00 85.69 186 ALA A C 1
ATOM 1433 O O . ALA A 1 186 ? 8.135 0.036 -7.811 1.00 85.69 186 ALA A O 1
ATOM 1434 N N . GLU A 1 187 ? 8.774 2.159 -7.427 1.00 90.25 187 GLU A N 1
ATOM 1435 C CA . GLU A 1 187 ? 8.485 2.152 -5.987 1.00 90.25 187 GLU A CA 1
ATOM 1436 C C . GLU A 1 187 ? 6.986 1.956 -5.727 1.00 90.25 187 GLU A C 1
ATOM 1438 O O . GLU A 1 187 ? 6.605 1.112 -4.917 1.00 90.25 187 GLU A O 1
ATOM 1443 N N . ALA A 1 188 ? 6.116 2.646 -6.471 1.00 91.19 188 ALA A N 1
ATOM 1444 C CA . ALA A 1 188 ? 4.670 2.502 -6.326 1.00 91.19 188 ALA A CA 1
ATOM 1445 C C . ALA A 1 188 ? 4.188 1.091 -6.684 1.00 91.19 188 ALA A C 1
ATOM 1447 O O . ALA A 1 188 ? 3.341 0.537 -5.982 1.00 91.19 188 ALA A O 1
ATOM 1448 N N . ARG A 1 189 ? 4.738 0.465 -7.735 1.00 90.25 189 ARG A N 1
ATOM 1449 C CA . ARG A 1 189 ? 4.444 -0.942 -8.064 1.00 90.25 189 ARG A CA 1
ATOM 1450 C C . ARG A 1 189 ? 4.839 -1.872 -6.924 1.00 90.25 189 ARG A C 1
ATOM 1452 O O . ARG A 1 189 ? 4.044 -2.734 -6.548 1.00 90.25 189 ARG A O 1
ATOM 1459 N N . GLN A 1 190 ? 6.027 -1.673 -6.353 1.00 92.50 190 GLN A N 1
ATOM 1460 C CA . GLN A 1 190 ? 6.492 -2.450 -5.206 1.00 92.50 190 GLN A CA 1
ATOM 1461 C C . GLN A 1 190 ? 5.581 -2.259 -3.992 1.00 92.50 190 GLN A C 1
ATOM 1463 O O . GLN A 1 190 ? 5.125 -3.251 -3.420 1.00 92.50 190 GLN A O 1
ATOM 1468 N N . LEU A 1 191 ? 5.246 -1.014 -3.643 1.00 95.31 191 LEU A N 1
ATOM 1469 C CA . LEU A 1 191 ? 4.339 -0.708 -2.542 1.00 95.31 191 LEU A CA 1
ATOM 1470 C C . LEU A 1 191 ? 2.983 -1.390 -2.739 1.00 95.31 191 LEU A C 1
ATOM 1472 O O . LEU A 1 191 ? 2.518 -2.105 -1.855 1.00 95.31 191 LEU A O 1
ATOM 1476 N N . ARG A 1 192 ? 2.358 -1.222 -3.907 1.00 95.56 192 ARG A N 1
ATOM 1477 C CA . ARG A 1 192 ? 1.036 -1.795 -4.194 1.00 95.56 192 ARG A CA 1
ATOM 1478 C C . ARG A 1 192 ? 1.048 -3.320 -4.148 1.00 95.56 192 ARG A C 1
ATOM 1480 O O . ARG A 1 192 ? 0.119 -3.910 -3.598 1.00 95.56 192 ARG A O 1
ATOM 1487 N N . ALA A 1 193 ? 2.101 -3.955 -4.662 1.00 94.44 193 ALA A N 1
ATOM 1488 C CA . ALA A 1 193 ? 2.257 -5.403 -4.587 1.00 94.44 193 ALA A CA 1
ATOM 1489 C C . ALA A 1 193 ? 2.381 -5.910 -3.147 1.00 94.44 193 ALA A C 1
ATOM 1491 O O . ALA A 1 193 ? 1.704 -6.868 -2.778 1.00 94.44 193 ALA A O 1
ATOM 1492 N N . HIS A 1 194 ? 3.170 -5.238 -2.311 1.00 96.06 194 HIS A N 1
ATOM 1493 C CA . HIS A 1 194 ? 3.347 -5.631 -0.913 1.00 96.06 194 HIS A CA 1
ATOM 1494 C C . HIS A 1 194 ? 2.123 -5.296 -0.047 1.00 96.06 194 HIS A C 1
ATOM 1496 O O . HIS A 1 194 ? 1.779 -6.071 0.842 1.00 96.06 194 HIS A O 1
ATOM 1502 N N . LEU A 1 195 ? 1.394 -4.214 -0.344 1.00 97.00 195 LEU A N 1
ATOM 1503 C CA . LEU A 1 195 ? 0.091 -3.950 0.271 1.00 97.00 195 LEU A CA 1
ATOM 1504 C C . LEU A 1 195 ? -0.901 -5.071 -0.048 1.00 97.00 195 LEU A C 1
ATOM 1506 O O . LEU A 1 195 ? -1.587 -5.536 0.857 1.00 97.00 195 LEU A O 1
ATOM 1510 N N . ASN A 1 196 ? -0.948 -5.545 -1.299 1.00 96.44 196 ASN A N 1
ATOM 1511 C CA . ASN A 1 196 ? -1.807 -6.669 -1.678 1.00 96.44 196 ASN A CA 1
ATOM 1512 C C . ASN A 1 196 ? -1.465 -7.953 -0.910 1.00 96.44 196 ASN A C 1
ATOM 1514 O O . ASN A 1 196 ? -2.379 -8.650 -0.497 1.00 96.44 196 ASN A O 1
ATOM 1518 N N . VAL A 1 197 ? -0.186 -8.226 -0.637 1.00 95.25 197 VAL A N 1
ATOM 1519 C CA . VAL A 1 197 ? 0.225 -9.377 0.189 1.00 95.25 197 VAL A CA 1
ATOM 1520 C C . VAL A 1 197 ? -0.363 -9.303 1.603 1.00 95.25 197 VAL A C 1
ATOM 1522 O O . VAL A 1 197 ? -0.871 -10.299 2.111 1.00 95.25 197 VAL A O 1
ATOM 1525 N N . VAL A 1 198 ? -0.326 -8.127 2.238 1.00 96.56 198 VAL A N 1
ATOM 1526 C CA . VAL A 1 198 ? -0.913 -7.941 3.577 1.00 96.56 198 VAL A C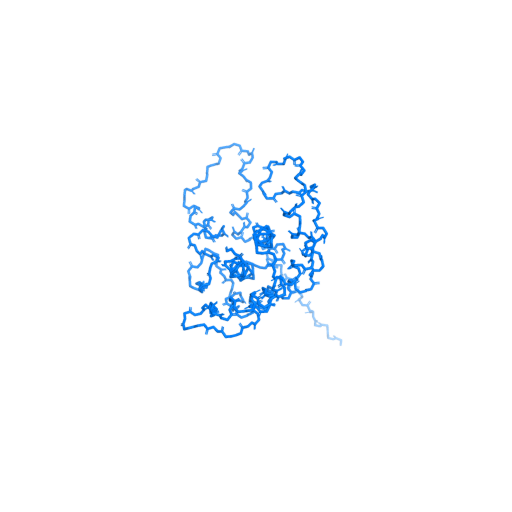A 1
ATOM 1527 C C . VAL A 1 198 ? -2.440 -7.997 3.519 1.00 96.56 198 VAL A C 1
ATOM 1529 O O . VAL A 1 198 ? -3.057 -8.627 4.370 1.00 96.56 198 VAL A O 1
ATOM 1532 N N . ILE A 1 199 ? -3.050 -7.371 2.510 1.00 96.75 199 ILE A N 1
ATOM 1533 C CA . ILE A 1 199 ? -4.502 -7.383 2.282 1.00 96.75 199 ILE A CA 1
ATOM 1534 C C . ILE A 1 199 ? -5.020 -8.816 2.130 1.00 96.75 199 ILE A C 1
ATOM 1536 O O . ILE A 1 199 ? -5.954 -9.194 2.829 1.00 96.75 199 ILE A O 1
ATOM 1540 N N . ASP A 1 200 ? -4.396 -9.609 1.260 1.00 95.31 200 ASP A N 1
ATOM 1541 C CA . ASP A 1 200 ? -4.816 -10.978 0.954 1.00 95.31 200 ASP A CA 1
ATOM 1542 C C . ASP A 1 200 ? -4.649 -11.908 2.183 1.00 95.31 200 ASP A C 1
ATOM 1544 O O . ASP A 1 200 ? -5.298 -12.945 2.275 1.00 95.31 200 ASP A O 1
ATOM 1548 N N . ALA A 1 201 ? -3.796 -11.541 3.150 1.00 95.12 201 ALA A N 1
ATOM 1549 C CA . ALA A 1 201 ? -3.634 -12.251 4.421 1.00 95.12 201 ALA A CA 1
ATOM 1550 C C . ALA A 1 201 ? -4.602 -11.790 5.532 1.00 95.12 201 ALA A C 1
ATOM 1552 O O . ALA A 1 201 ? -4.684 -12.452 6.570 1.00 95.12 201 ALA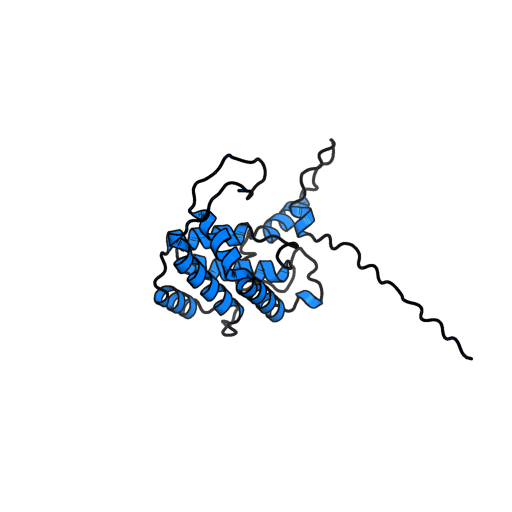 A O 1
ATOM 1553 N N . LEU A 1 202 ? -5.289 -10.657 5.344 1.00 93.69 202 LEU A N 1
ATOM 1554 C CA . LEU A 1 202 ? -6.285 -10.096 6.266 1.00 93.69 202 LEU A CA 1
ATOM 1555 C C . LEU A 1 202 ? -7.738 -10.422 5.867 1.00 93.69 202 LEU A C 1
ATOM 1557 O O . LEU A 1 202 ? -8.621 -10.325 6.726 1.00 93.69 202 LEU A O 1
ATOM 1561 N N . ASP A 1 203 ? -7.978 -10.743 4.590 1.00 82.00 203 ASP A N 1
ATOM 1562 C CA . ASP A 1 203 ? -9.272 -11.185 4.035 1.00 82.00 203 ASP A CA 1
ATOM 1563 C C . ASP A 1 203 ? -9.549 -12.678 4.323 1.00 82.00 203 ASP A C 1
ATOM 1565 O O . ASP A 1 203 ? -10.730 -12.990 4.623 1.00 82.00 203 ASP A O 1
#

Sequence (203 aa):
SSSSSSSSSSSSTPPLTDYYTHVHDLPPQVGGCQFSGDHQKYTDEIDGKHLSWRLPLSSEGGVEPVRTKDRDQAKARQGAAAALIENHDKVVRFTTRALGEPGPRVSAPFSDPYRQPEELAQSSVDTALRLAAHFLLEDSRDEYGGLDQGYVKKKVMQASLPGRPTAQCLKYLRDRTGVPRDMSFAEARQLRAHLNVVIDALD

Organism: NCBI:txid641309